Protein AF-A0A1I7U8L7-F1 (afdb_monomer_lite)

Foldseek 3Di:
DLVVLLCVVLVCVVCVVVPDPDPVVPCDPPVCCVVSVVVNVCSVCVVLVVLVVLLVVLVVLLVCLVVCCPDDPVSVVVSVVSNLVSVLSNVLSVLVCVLVVVLVVVLVCLVPPVCVVVVDPVVSVVVNSVSSNDSPCVVVSVVVSVVSVVVSVVVVVVVVVVVVPCPCDDDSVVVSVVVVVVVVVVVVVVVVD

Radius of gyration: 28.04 Å; chains: 1; bounding box: 64×36×84 Å

Structure (mmCIF, N/CA/C/O backbone):
data_AF-A0A1I7U8L7-F1
#
_entry.id   AF-A0A1I7U8L7-F1
#
loop_
_atom_site.group_PDB
_atom_site.id
_atom_site.type_symbol
_atom_site.label_atom_id
_atom_site.label_alt_id
_atom_site.label_comp_id
_atom_site.label_asym_id
_atom_site.label_entity_id
_atom_site.label_seq_id
_atom_site.pdbx_PDB_ins_code
_atom_site.Cartn_x
_atom_site.Cartn_y
_atom_site.Cartn_z
_atom_site.occupancy
_atom_site.B_iso_or_equiv
_atom_site.auth_seq_id
_atom_site.auth_comp_id
_atom_site.auth_asym_id
_atom_site.auth_atom_id
_atom_site.pdbx_PDB_model_num
ATOM 1 N N . MET A 1 1 ? -0.238 15.462 -10.350 1.00 36.25 1 MET A N 1
ATOM 2 C CA . MET A 1 1 ? 1.099 16.050 -10.607 1.00 36.25 1 MET A CA 1
ATOM 3 C C . MET A 1 1 ? 2.149 15.005 -11.011 1.00 36.25 1 MET A C 1
ATOM 5 O O . MET A 1 1 ? 2.731 15.151 -12.076 1.00 36.25 1 MET A O 1
ATOM 9 N N . ILE A 1 2 ? 2.337 13.912 -10.254 1.00 36.59 2 ILE A N 1
ATOM 10 C CA . ILE A 1 2 ? 3.316 12.842 -10.579 1.00 36.59 2 ILE A CA 1
ATOM 11 C C . ILE A 1 2 ? 3.013 12.138 -11.915 1.00 36.59 2 ILE A C 1
ATOM 13 O O . ILE A 1 2 ? 3.931 11.888 -12.688 1.00 36.59 2 ILE A O 1
ATOM 17 N N . LEU A 1 3 ? 1.733 11.893 -12.236 1.00 38.53 3 LEU A N 1
ATOM 18 C CA . LEU A 1 3 ? 1.327 11.301 -13.522 1.00 38.53 3 LEU A CA 1
ATOM 19 C C . LEU A 1 3 ? 1.657 12.195 -14.734 1.00 38.53 3 LEU A C 1
ATOM 21 O O . LEU A 1 3 ? 2.014 11.686 -15.788 1.00 38.53 3 LEU A O 1
ATOM 25 N N . ILE A 1 4 ? 1.571 13.519 -14.568 1.00 41.47 4 ILE A N 1
ATOM 26 C CA . ILE A 1 4 ? 1.821 14.504 -15.635 1.00 41.47 4 ILE A CA 1
ATOM 27 C C . ILE A 1 4 ? 3.329 14.618 -15.899 1.00 41.47 4 ILE A C 1
ATOM 29 O O . ILE A 1 4 ? 3.757 14.589 -17.047 1.00 41.47 4 ILE A O 1
ATOM 33 N N . SER A 1 5 ? 4.145 14.647 -14.838 1.00 39.81 5 SER A N 1
ATOM 34 C CA . SER A 1 5 ? 5.615 14.629 -14.941 1.00 39.81 5 SER A CA 1
ATOM 35 C C . SER A 1 5 ? 6.140 13.318 -15.556 1.00 39.81 5 SER A C 1
ATOM 37 O O . SER A 1 5 ? 6.997 13.327 -16.439 1.00 39.81 5 SER A O 1
ATOM 39 N N . LYS A 1 6 ? 5.537 12.183 -15.174 1.00 46.75 6 LYS A N 1
ATOM 40 C CA . LYS A 1 6 ? 5.754 10.861 -15.781 1.00 46.75 6 LYS A CA 1
ATOM 41 C C . LYS A 1 6 ? 5.445 10.831 -17.276 1.00 46.75 6 LYS A C 1
ATOM 43 O O . LYS A 1 6 ? 6.274 10.368 -18.055 1.00 46.75 6 LYS A O 1
ATOM 48 N N . ALA A 1 7 ? 4.264 11.315 -17.659 1.00 45.38 7 ALA A N 1
ATOM 49 C CA . ALA A 1 7 ? 3.808 11.332 -19.043 1.00 45.38 7 ALA A CA 1
ATOM 50 C C . ALA A 1 7 ? 4.668 12.255 -19.919 1.00 45.38 7 ALA A C 1
ATOM 52 O O . ALA A 1 7 ? 4.963 11.898 -21.053 1.00 45.38 7 ALA A O 1
ATOM 53 N N . ALA A 1 8 ? 5.136 13.388 -19.389 1.00 48.53 8 ALA A N 1
ATOM 54 C CA . ALA A 1 8 ? 5.977 14.325 -20.129 1.00 48.53 8 ALA A CA 1
ATOM 55 C C . ALA A 1 8 ? 7.373 13.753 -20.445 1.00 48.53 8 ALA A C 1
ATOM 57 O O . ALA A 1 8 ? 7.830 13.832 -21.583 1.00 48.53 8 ALA A O 1
ATOM 58 N N . PHE A 1 9 ? 8.043 13.126 -19.471 1.00 48.00 9 PHE A N 1
ATOM 59 C CA . PHE A 1 9 ? 9.404 12.608 -19.674 1.00 48.00 9 PHE A CA 1
ATOM 60 C C . PHE A 1 9 ? 9.434 11.256 -20.404 1.00 48.00 9 PHE A C 1
ATOM 62 O O . PHE A 1 9 ? 10.277 11.025 -21.270 1.00 48.00 9 PHE A O 1
ATOM 69 N N . GLN A 1 10 ? 8.485 10.364 -20.102 1.00 47.72 10 GLN A N 1
ATOM 70 C CA . GLN A 1 10 ? 8.337 9.094 -20.818 1.00 47.72 10 GLN A CA 1
ATOM 71 C C . GLN A 1 10 ? 7.776 9.316 -22.231 1.00 47.72 10 GLN A C 1
ATOM 73 O O . GLN A 1 10 ? 8.188 8.634 -23.168 1.00 47.72 10 GLN A O 1
ATOM 78 N N . GLY A 1 11 ? 6.896 10.312 -22.386 1.00 50.09 11 GLY A N 1
ATOM 79 C CA . GLY A 1 11 ? 6.410 10.802 -23.670 1.00 50.09 11 GLY A CA 1
ATOM 80 C C . GLY A 1 11 ? 7.549 11.340 -24.523 1.00 50.09 11 GLY A C 1
ATOM 81 O O . GLY A 1 11 ? 7.649 10.953 -25.675 1.00 50.09 11 GLY A O 1
ATOM 82 N N . TYR A 1 12 ? 8.478 12.119 -23.970 1.00 51.59 12 TYR A N 1
ATOM 83 C CA . TYR A 1 12 ? 9.647 12.581 -24.722 1.00 51.59 12 TYR A CA 1
ATOM 84 C C . TYR A 1 12 ? 10.469 11.421 -25.317 1.00 51.59 12 TYR A C 1
ATOM 86 O O . TYR A 1 12 ? 10.838 11.479 -26.481 1.00 51.59 12 TYR A O 1
ATOM 94 N N . HIS A 1 13 ? 10.668 10.315 -24.590 1.00 51.66 13 HIS A N 1
ATOM 95 C CA . HIS A 1 13 ? 11.376 9.135 -25.116 1.00 51.66 13 HIS A CA 1
ATOM 96 C C . HIS A 1 13 ? 10.541 8.296 -26.113 1.00 51.66 13 HIS A C 1
ATOM 98 O O . HIS A 1 13 ? 11.106 7.532 -26.893 1.00 51.66 13 HIS A O 1
ATOM 104 N N . PHE A 1 14 ? 9.207 8.419 -26.088 1.00 49.16 14 PHE A N 1
ATOM 105 C CA . PHE A 1 14 ? 8.279 7.766 -27.024 1.00 49.16 14 PHE A CA 1
ATOM 106 C C . PHE A 1 14 ? 8.039 8.598 -28.298 1.00 49.16 14 PHE A C 1
ATOM 108 O O . PHE A 1 14 ? 7.928 8.035 -29.381 1.00 49.16 14 PHE A O 1
ATOM 115 N N . PHE A 1 15 ? 8.004 9.929 -28.181 1.00 46.12 15 PHE A N 1
ATOM 116 C CA . PHE A 1 15 ? 7.785 10.883 -29.271 1.00 46.12 15 PHE A CA 1
ATOM 117 C C . PHE A 1 15 ? 9.086 11.318 -29.959 1.00 46.12 15 PHE A C 1
ATOM 119 O O . PHE A 1 15 ? 9.049 11.611 -31.147 1.00 46.12 15 PHE A O 1
ATOM 126 N N . ALA A 1 16 ? 10.241 11.303 -29.280 1.00 54.03 16 ALA A N 1
ATOM 127 C CA . ALA A 1 16 ? 11.545 11.588 -29.892 1.00 54.0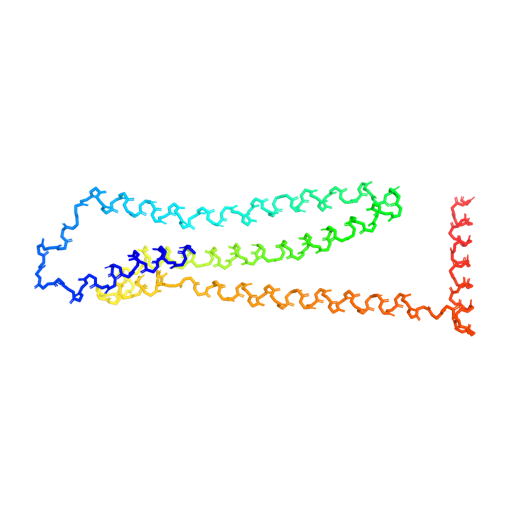3 16 ALA A CA 1
ATOM 128 C C . ALA A 1 16 ? 11.803 10.834 -31.218 1.00 54.03 16 ALA A C 1
ATOM 130 O O . ALA A 1 16 ? 12.199 11.485 -32.181 1.00 54.03 16 ALA A O 1
ATOM 131 N N . PRO A 1 17 ? 11.534 9.519 -31.348 1.00 50.69 17 PRO A N 1
ATOM 132 C CA . PRO A 1 17 ? 11.760 8.818 -32.614 1.00 50.69 17 PRO A CA 1
ATOM 133 C C . PRO A 1 17 ? 10.781 9.193 -33.743 1.00 50.69 17 PRO A C 1
ATOM 135 O O . PRO A 1 17 ? 11.051 8.854 -34.888 1.00 50.69 17 PRO A O 1
ATOM 138 N N . PHE A 1 18 ? 9.673 9.891 -33.461 1.00 52.72 18 PHE A N 1
ATOM 139 C CA . PHE A 1 18 ? 8.721 10.346 -34.489 1.00 52.72 18 PHE A CA 1
ATOM 140 C C . PHE A 1 18 ? 9.073 11.715 -35.090 1.00 52.72 18 PHE A C 1
ATOM 142 O O . PHE A 1 18 ? 8.567 12.048 -36.158 1.00 52.72 18 PHE A O 1
ATOM 149 N N . PHE A 1 19 ? 9.935 12.498 -34.431 1.00 52.97 19 PHE A N 1
ATOM 150 C CA . PHE A 1 19 ? 10.310 13.851 -34.866 1.00 52.97 19 PHE A CA 1
ATOM 151 C C . PHE A 1 19 ? 11.783 13.984 -35.284 1.00 52.97 19 PHE A C 1
ATOM 153 O O . PHE A 1 19 ? 12.174 15.043 -35.766 1.00 52.97 19 PHE A O 1
ATOM 160 N N . ILE A 1 20 ? 12.601 12.936 -35.124 1.00 47.44 20 ILE A N 1
ATOM 161 C CA . ILE A 1 20 ? 14.043 12.973 -35.409 1.00 47.44 20 ILE A CA 1
ATOM 162 C C . ILE A 1 20 ? 14.335 12.129 -36.651 1.00 47.44 20 ILE A C 1
ATOM 164 O O . ILE A 1 20 ? 14.242 10.904 -36.625 1.00 47.44 20 ILE A O 1
ATOM 168 N N . SER A 1 21 ? 14.701 12.798 -37.744 1.00 49.53 21 SER A N 1
ATOM 169 C CA . SER A 1 21 ? 14.911 12.171 -39.056 1.00 49.53 21 SER A CA 1
ATOM 170 C C . SER A 1 21 ? 16.381 11.818 -39.347 1.00 49.53 21 SER A C 1
ATOM 172 O O . SER A 1 21 ? 16.670 11.278 -40.413 1.00 49.53 21 SER A O 1
ATOM 174 N N . SER A 1 22 ? 17.322 12.104 -38.430 1.00 50.19 22 SER A N 1
ATOM 175 C CA . SER A 1 22 ? 18.754 11.810 -38.609 1.00 50.19 22 SER A CA 1
ATOM 176 C C . SER A 1 22 ? 19.469 11.381 -37.306 1.00 50.19 22 SER A C 1
ATOM 178 O O . SER A 1 22 ? 19.137 11.868 -36.224 1.00 50.19 22 SER A O 1
ATOM 180 N N . PRO A 1 23 ? 20.474 10.481 -37.372 1.00 52.59 23 PRO A N 1
ATOM 181 C CA . PRO A 1 23 ? 21.127 9.879 -36.198 1.00 52.59 23 PRO A CA 1
ATOM 182 C C . PRO A 1 23 ? 21.943 10.859 -35.330 1.00 52.59 23 PRO A C 1
ATOM 184 O O . PRO A 1 23 ? 22.263 10.531 -34.188 1.00 52.59 23 PRO A O 1
ATOM 187 N N . CYS A 1 24 ? 22.264 12.057 -35.835 1.00 49.19 24 CYS A N 1
ATOM 188 C CA . CYS A 1 24 ? 23.110 13.042 -35.147 1.00 49.19 24 CYS A CA 1
ATOM 189 C C . CYS A 1 24 ? 22.347 13.994 -34.202 1.00 49.19 24 CYS A C 1
ATOM 191 O O . CYS A 1 24 ? 22.971 14.589 -33.327 1.00 49.19 24 CYS A O 1
ATOM 193 N N . GLU A 1 25 ? 21.019 14.104 -34.307 1.00 46.56 25 GLU A N 1
ATOM 194 C CA . GLU A 1 25 ? 20.181 14.883 -33.370 1.00 46.56 25 GLU A CA 1
ATOM 195 C C . GLU A 1 25 ? 19.798 14.099 -32.098 1.00 46.56 25 GLU A C 1
ATOM 197 O O . GLU A 1 25 ? 19.323 14.677 -31.123 1.00 46.56 25 GLU A O 1
ATOM 202 N N . LEU A 1 26 ? 20.059 12.785 -32.063 1.00 51.75 26 LEU A N 1
ATOM 203 C CA . LEU A 1 26 ? 19.804 11.915 -30.906 1.00 51.75 26 LEU A CA 1
ATOM 204 C C . LEU A 1 26 ? 20.903 12.001 -29.824 1.00 51.75 26 LEU A C 1
ATOM 206 O O . LEU A 1 26 ? 20.814 11.348 -28.781 1.00 51.75 26 LEU A O 1
ATOM 210 N N . ILE A 1 27 ? 21.946 12.813 -30.038 1.00 52.38 27 ILE A N 1
ATOM 211 C CA . ILE A 1 27 ? 22.934 13.156 -29.007 1.00 52.38 27 ILE A CA 1
ATOM 212 C C . ILE A 1 27 ? 22.327 14.240 -28.108 1.00 52.38 27 ILE A C 1
ATOM 214 O O . ILE A 1 27 ? 22.639 15.426 -28.165 1.00 52.38 27 ILE A O 1
ATOM 218 N N . ILE A 1 28 ? 21.431 13.813 -27.220 1.00 56.69 28 ILE A N 1
ATOM 219 C CA . ILE A 1 28 ? 21.098 14.601 -26.034 1.00 56.69 28 ILE A CA 1
ATOM 220 C C . ILE A 1 28 ? 22.388 14.805 -25.243 1.00 56.69 28 ILE A C 1
ATOM 222 O O . ILE A 1 28 ? 23.112 13.850 -24.947 1.00 56.69 28 ILE A O 1
ATOM 226 N N . ASN A 1 29 ? 22.671 16.056 -24.870 1.00 57.91 29 ASN A N 1
ATOM 227 C CA . ASN A 1 29 ? 23.837 16.391 -24.065 1.00 57.91 29 ASN A CA 1
ATOM 228 C C . ASN A 1 29 ? 23.887 15.493 -22.816 1.00 57.91 29 ASN A C 1
ATOM 230 O O . ASN A 1 29 ? 22.943 15.458 -22.022 1.00 57.91 29 ASN A O 1
ATOM 234 N N . LYS A 1 30 ? 25.006 14.782 -22.630 1.00 59.03 30 LYS A N 1
ATOM 235 C CA . LYS A 1 30 ? 25.196 13.786 -21.564 1.00 59.03 30 LYS A CA 1
ATOM 236 C C . LYS A 1 30 ? 24.824 14.329 -20.176 1.00 59.03 30 LYS A C 1
ATOM 238 O O . LYS A 1 30 ? 24.286 13.586 -19.360 1.00 59.03 30 LYS A O 1
ATOM 243 N N . ARG A 1 31 ? 25.040 15.627 -19.914 1.00 58.22 31 ARG A N 1
ATOM 244 C CA . ARG A 1 31 ? 24.648 16.277 -18.649 1.00 58.22 31 ARG A CA 1
ATOM 245 C C . ARG A 1 31 ? 23.135 16.438 -18.508 1.00 58.22 31 ARG A C 1
ATOM 247 O O . ARG A 1 31 ? 22.611 16.176 -17.432 1.00 58.22 31 ARG A O 1
ATOM 254 N N . PHE A 1 32 ? 22.434 16.815 -19.575 1.00 61.50 32 PHE A N 1
ATOM 255 C CA . PHE A 1 32 ? 20.979 16.982 -19.561 1.00 61.50 32 PHE A CA 1
ATOM 256 C C . PHE A 1 32 ? 20.260 15.637 -19.397 1.00 61.50 32 PHE A C 1
ATOM 258 O O . PHE A 1 32 ? 19.324 15.533 -18.607 1.00 61.50 32 PHE A O 1
ATOM 265 N N . PHE A 1 33 ? 20.762 14.582 -20.051 1.00 61.41 33 PHE A N 1
ATOM 266 C CA . PHE A 1 33 ? 20.251 13.223 -19.865 1.00 61.41 33 PHE A CA 1
ATOM 267 C C . PHE A 1 33 ? 20.447 12.731 -18.426 1.00 61.41 33 PHE A C 1
ATOM 269 O O . PHE A 1 33 ? 19.503 12.245 -17.813 1.00 61.41 33 PHE A O 1
ATOM 276 N N . ILE A 1 34 ? 21.646 12.896 -17.854 1.00 63.16 34 ILE A N 1
ATOM 277 C CA . ILE A 1 34 ? 21.942 12.452 -16.483 1.00 63.16 34 ILE A CA 1
ATOM 278 C C . ILE A 1 34 ? 21.107 13.228 -15.456 1.00 63.16 34 ILE A C 1
ATOM 280 O O . ILE A 1 34 ? 20.479 12.611 -14.599 1.00 63.16 34 ILE A O 1
ATOM 284 N N . ILE A 1 35 ? 21.053 14.560 -15.555 1.00 70.69 35 ILE A N 1
ATOM 285 C CA . ILE A 1 35 ? 20.300 15.404 -14.614 1.00 70.69 35 ILE A CA 1
ATOM 286 C C . ILE A 1 35 ? 18.800 15.128 -14.730 1.00 70.69 35 ILE A C 1
ATOM 288 O O . ILE A 1 35 ? 18.148 14.891 -13.715 1.00 70.69 35 ILE A O 1
ATOM 292 N N . GLY A 1 36 ? 18.260 15.086 -15.953 1.00 69.00 36 GLY A N 1
ATOM 293 C CA . GLY A 1 36 ? 16.850 14.781 -16.189 1.00 69.00 36 GLY A CA 1
ATOM 294 C C . GLY A 1 36 ? 16.470 13.392 -15.675 1.00 69.00 36 GLY A C 1
ATOM 295 O O . GLY A 1 36 ? 15.469 13.242 -14.979 1.00 69.00 36 GLY A O 1
ATOM 296 N N . HIS A 1 37 ? 17.304 12.382 -15.929 1.00 63.66 37 HIS A N 1
ATOM 297 C CA . HIS A 1 37 ? 17.033 11.011 -15.502 1.00 63.66 37 HIS A CA 1
ATOM 298 C C . HIS A 1 37 ? 17.154 10.831 -13.977 1.00 63.66 37 HIS A C 1
ATOM 300 O O . HIS A 1 37 ? 16.342 10.112 -13.392 1.00 63.66 37 HIS A O 1
ATOM 306 N N . ILE A 1 38 ? 18.115 11.489 -13.313 1.00 68.31 38 ILE A N 1
ATOM 307 C CA . ILE A 1 38 ? 18.240 11.493 -11.842 1.00 68.31 38 ILE A CA 1
ATOM 308 C C . ILE A 1 38 ? 17.048 12.207 -11.199 1.00 68.31 38 ILE A C 1
ATOM 310 O O . ILE A 1 38 ? 16.461 11.688 -10.251 1.00 68.31 38 ILE A O 1
ATOM 314 N N . LEU A 1 39 ? 16.656 13.365 -11.731 1.00 72.12 39 LEU A N 1
ATOM 315 C CA . LEU A 1 39 ? 15.540 14.148 -11.209 1.00 72.12 39 LEU A CA 1
ATOM 316 C C . LEU A 1 39 ? 14.220 13.378 -11.355 1.00 72.12 39 LEU A C 1
ATOM 318 O O . LEU A 1 39 ? 13.446 13.289 -10.407 1.00 72.12 39 LEU A O 1
ATOM 322 N N . VAL A 1 40 ? 13.997 12.723 -12.495 1.00 66.62 40 VAL A N 1
ATOM 323 C CA . VAL A 1 40 ? 12.821 11.867 -12.712 1.00 66.62 40 VAL A CA 1
ATOM 324 C C . VAL A 1 40 ? 12.824 10.654 -11.787 1.00 66.62 40 VAL A C 1
ATOM 326 O O . VAL A 1 40 ? 11.775 10.334 -11.236 1.00 66.62 40 VAL A O 1
ATOM 329 N N . LEU A 1 41 ? 13.977 10.007 -11.570 1.00 64.25 41 LEU A N 1
ATOM 330 C CA . LEU A 1 41 ? 14.135 8.932 -10.581 1.00 64.25 41 LEU A CA 1
ATOM 331 C C . LEU A 1 41 ? 13.784 9.411 -9.169 1.00 64.25 41 LEU A C 1
ATOM 333 O O . LEU A 1 41 ? 13.059 8.718 -8.466 1.00 64.25 41 LEU A O 1
ATOM 337 N N . PHE A 1 42 ? 14.234 10.602 -8.778 1.00 71.81 42 PHE A N 1
ATOM 338 C CA . PHE A 1 42 ? 13.949 11.183 -7.468 1.00 71.81 42 PHE A CA 1
ATOM 339 C C . PHE A 1 42 ? 12.461 11.508 -7.277 1.00 71.81 42 PHE A C 1
ATOM 341 O O . PHE A 1 42 ? 11.850 11.095 -6.294 1.00 71.81 42 PHE A O 1
ATOM 348 N N . PHE A 1 43 ? 11.832 12.182 -8.244 1.00 64.31 43 PHE A N 1
ATOM 349 C CA . PHE A 1 43 ? 10.390 12.464 -8.197 1.00 64.31 43 PHE A CA 1
ATOM 350 C C . PHE A 1 43 ? 9.531 11.194 -8.269 1.00 64.31 43 PHE A C 1
ATOM 352 O O . PHE A 1 43 ? 8.361 11.211 -7.886 1.00 64.31 43 PHE A O 1
ATOM 359 N N . LEU A 1 44 ? 10.108 10.091 -8.741 1.00 65.19 44 LEU A N 1
ATOM 360 C CA . LEU A 1 44 ? 9.499 8.772 -8.742 1.00 65.19 44 LEU A CA 1
ATOM 361 C C . LEU A 1 44 ? 9.580 8.045 -7.407 1.00 65.19 44 LEU A C 1
ATOM 363 O O . LEU A 1 44 ? 8.628 7.367 -7.025 1.00 65.19 44 LEU A O 1
ATOM 367 N N . THR A 1 45 ? 10.713 8.156 -6.724 1.00 66.50 45 THR A N 1
ATOM 368 C CA . THR A 1 45 ? 10.962 7.470 -5.455 1.00 66.50 45 THR A CA 1
ATOM 369 C C . THR A 1 45 ? 10.402 8.246 -4.267 1.00 66.50 45 THR A C 1
ATOM 371 O O . THR A 1 45 ? 9.939 7.628 -3.313 1.00 66.50 45 THR A O 1
ATOM 374 N N . ALA A 1 46 ? 10.337 9.579 -4.341 1.00 72.62 46 ALA A N 1
ATOM 375 C CA . ALA A 1 46 ? 9.763 10.434 -3.302 1.00 72.62 46 ALA A CA 1
ATOM 376 C C . ALA A 1 46 ? 8.333 10.031 -2.867 1.00 72.62 46 ALA A C 1
ATOM 378 O O . ALA A 1 46 ? 8.132 9.810 -1.673 1.00 72.62 46 ALA A O 1
ATOM 379 N N . PRO A 1 47 ? 7.339 9.851 -3.767 1.00 68.81 47 PRO A N 1
ATOM 380 C CA . PRO A 1 47 ? 5.998 9.411 -3.373 1.00 68.81 47 PRO A CA 1
ATOM 381 C C . PRO A 1 47 ? 5.965 7.991 -2.790 1.00 68.81 47 PRO A C 1
ATOM 383 O O . PRO A 1 47 ? 5.054 7.678 -2.032 1.00 68.81 47 PRO A O 1
ATOM 386 N N . MET A 1 48 ? 6.957 7.147 -3.097 1.00 68.19 48 MET A N 1
ATOM 387 C CA . MET A 1 48 ? 7.055 5.776 -2.578 1.00 68.19 48 MET A CA 1
ATOM 388 C C . MET A 1 48 ? 7.589 5.717 -1.138 1.00 68.19 48 MET A C 1
ATOM 390 O O . MET A 1 48 ? 7.381 4.718 -0.453 1.00 68.19 48 MET A O 1
ATOM 394 N N . MET A 1 49 ? 8.217 6.791 -0.645 1.00 71.31 49 MET A N 1
ATOM 395 C CA . MET A 1 49 ? 8.670 6.896 0.749 1.00 71.31 49 MET A CA 1
ATOM 396 C C . MET A 1 49 ? 7.532 7.237 1.723 1.00 71.31 49 MET A C 1
ATOM 398 O O . MET A 1 49 ? 7.583 6.847 2.891 1.00 71.31 49 MET A O 1
ATOM 402 N N . PHE A 1 50 ? 6.475 7.911 1.256 1.00 74.56 50 PHE A N 1
ATOM 403 C CA . PHE A 1 50 ? 5.331 8.296 2.095 1.00 74.56 50 PHE A CA 1
ATOM 404 C C . PHE A 1 50 ? 4.556 7.094 2.678 1.00 74.56 50 PHE A C 1
ATOM 406 O O . PHE A 1 50 ? 4.299 7.100 3.883 1.00 74.56 50 PHE A O 1
ATOM 413 N N . PRO A 1 51 ? 4.223 6.035 1.907 1.00 72.44 51 PRO A N 1
ATOM 414 C CA . PRO A 1 51 ? 3.571 4.832 2.436 1.00 72.44 51 PRO A CA 1
ATOM 415 C C . PRO A 1 51 ? 4.382 4.106 3.517 1.00 72.44 51 PRO A C 1
ATOM 417 O O . PRO A 1 51 ? 3.802 3.522 4.434 1.00 72.44 51 PRO A O 1
ATOM 420 N N . ILE A 1 52 ? 5.717 4.143 3.429 1.00 77.69 52 ILE A N 1
ATOM 421 C CA . ILE A 1 52 ? 6.615 3.517 4.411 1.00 77.69 52 ILE A CA 1
ATOM 422 C C . ILE A 1 52 ? 6.554 4.287 5.733 1.00 77.69 52 ILE A C 1
ATOM 424 O O . ILE A 1 52 ? 6.340 3.678 6.780 1.00 77.69 52 ILE A O 1
ATOM 428 N N . GLY A 1 53 ? 6.649 5.621 5.682 1.00 81.50 53 GLY A N 1
ATOM 429 C CA . GLY A 1 53 ? 6.508 6.477 6.866 1.00 81.50 53 GLY A CA 1
ATOM 430 C C . GLY A 1 53 ? 5.154 6.301 7.559 1.00 81.50 53 GLY A C 1
ATOM 431 O O . GLY A 1 53 ? 5.104 6.058 8.764 1.00 81.50 53 GLY A O 1
ATOM 432 N N . PHE A 1 54 ? 4.064 6.300 6.782 1.00 80.44 54 PHE A N 1
ATOM 433 C CA . PHE A 1 54 ? 2.719 6.026 7.300 1.00 80.44 54 PHE A CA 1
ATOM 434 C C . PHE A 1 54 ? 2.601 4.634 7.935 1.00 80.44 54 PHE A C 1
ATOM 436 O O . PHE A 1 54 ? 1.927 4.477 8.949 1.00 80.44 54 PHE A O 1
ATOM 443 N N . SER A 1 55 ? 3.264 3.617 7.379 1.00 80.62 55 SER A N 1
ATOM 444 C CA . SER A 1 55 ? 3.227 2.261 7.944 1.00 80.62 55 SER A CA 1
ATOM 445 C C . SER A 1 55 ? 3.916 2.187 9.305 1.00 80.62 55 SER A C 1
ATOM 447 O O . SER A 1 55 ? 3.393 1.547 10.215 1.00 80.62 55 SER A O 1
ATOM 449 N N . ILE A 1 56 ? 5.058 2.865 9.462 1.00 83.38 56 ILE A N 1
ATOM 450 C CA . ILE A 1 56 ? 5.810 2.903 10.724 1.00 83.38 56 ILE A CA 1
ATOM 451 C C . ILE A 1 56 ? 5.000 3.627 11.806 1.00 83.38 56 ILE A C 1
ATOM 453 O O . ILE A 1 56 ? 4.836 3.092 12.902 1.00 83.38 56 ILE A O 1
ATOM 457 N N . GLU A 1 57 ? 4.427 4.793 11.486 1.00 83.56 57 GLU A N 1
ATOM 458 C CA . GLU A 1 57 ? 3.552 5.541 12.401 1.00 83.56 57 GLU A CA 1
ATOM 459 C C . GLU A 1 57 ? 2.390 4.666 12.897 1.00 83.56 57 GLU A C 1
ATOM 461 O O . GLU A 1 57 ? 2.130 4.561 14.098 1.00 83.56 57 GLU A O 1
ATOM 466 N N . ARG A 1 58 ? 1.720 3.972 11.969 1.00 84.19 58 ARG A N 1
ATOM 467 C CA . ARG A 1 58 ? 0.549 3.139 12.271 1.00 84.19 58 ARG A CA 1
ATOM 468 C C . ARG A 1 58 ? 0.903 1.868 13.039 1.00 84.19 58 ARG A C 1
ATOM 470 O O . ARG A 1 58 ? 0.109 1.426 13.874 1.00 84.19 58 ARG A O 1
ATOM 477 N N . PHE A 1 59 ? 2.088 1.306 12.817 1.00 82.75 59 PHE A N 1
ATOM 478 C CA . PHE A 1 59 ? 2.591 0.171 13.587 1.00 82.75 59 PHE A CA 1
ATOM 479 C C . PHE A 1 59 ? 2.847 0.556 15.051 1.00 82.75 59 PHE A C 1
ATOM 481 O O . PHE A 1 59 ? 2.372 -0.129 15.959 1.00 82.75 59 PHE A O 1
ATOM 488 N N . ILE A 1 60 ? 3.508 1.697 15.284 1.00 84.12 60 ILE A N 1
ATOM 489 C CA . ILE A 1 60 ? 3.759 2.227 16.633 1.00 84.12 60 ILE A CA 1
ATOM 490 C C . ILE A 1 60 ? 2.432 2.533 17.343 1.00 84.12 60 ILE A C 1
ATOM 492 O O . ILE A 1 60 ? 2.230 2.106 18.483 1.00 84.12 60 ILE A O 1
ATOM 496 N N . ALA A 1 61 ? 1.492 3.190 16.654 1.00 82.19 61 ALA A N 1
ATOM 497 C CA . ALA A 1 61 ? 0.171 3.506 17.200 1.00 82.19 61 ALA A CA 1
ATOM 498 C C . ALA A 1 61 ? -0.612 2.246 17.619 1.00 82.19 61 ALA A C 1
ATOM 500 O O . ALA A 1 61 ? -1.187 2.201 18.707 1.00 82.19 61 ALA A O 1
ATOM 501 N N . THR A 1 62 ? -0.582 1.192 16.796 1.00 81.19 62 THR A N 1
ATOM 502 C CA . THR A 1 62 ? -1.268 -0.078 17.096 1.00 81.19 62 THR A CA 1
ATOM 503 C C . THR A 1 62 ? -0.608 -0.826 18.260 1.00 81.19 62 THR A C 1
ATOM 505 O O . THR A 1 62 ? -1.305 -1.398 19.095 1.00 81.19 62 THR A O 1
ATOM 508 N N . GLY A 1 63 ? 0.725 -0.793 18.372 1.00 81.38 63 GLY A N 1
ATOM 509 C CA . GLY A 1 63 ? 1.443 -1.390 19.506 1.00 81.38 63 GLY A CA 1
ATOM 510 C C . GLY A 1 63 ? 1.120 -0.705 20.839 1.00 81.38 63 GLY A C 1
ATOM 511 O O . GLY A 1 63 ? 0.945 -1.367 21.867 1.00 81.38 63 GLY A O 1
ATOM 512 N N . MET A 1 64 ? 0.960 0.620 20.816 1.00 77.75 64 MET A N 1
ATOM 513 C CA . MET A 1 64 ? 0.580 1.403 21.991 1.00 77.75 64 MET A CA 1
ATOM 514 C C . MET A 1 64 ? -0.894 1.242 22.387 1.00 77.75 64 MET A C 1
ATOM 516 O O . MET A 1 64 ? -1.212 1.448 23.558 1.00 77.75 64 MET A O 1
ATOM 520 N N . ALA A 1 65 ? -1.779 0.822 21.476 1.00 76.25 65 ALA A N 1
ATOM 521 C CA . ALA A 1 65 ? -3.218 0.684 21.725 1.00 76.25 65 ALA A CA 1
ATOM 522 C C . ALA A 1 65 ? -3.554 -0.175 22.960 1.00 76.25 65 ALA A C 1
ATOM 524 O O . ALA A 1 65 ? -4.444 0.171 23.737 1.00 76.25 65 ALA A O 1
ATOM 525 N N . SER A 1 66 ? -2.776 -1.235 23.205 1.00 72.56 66 SER A N 1
ATOM 526 C CA . SER A 1 66 ? -2.930 -2.128 24.366 1.00 72.56 66 SER A CA 1
ATOM 527 C C . SER A 1 66 ? -2.821 -1.410 25.720 1.00 72.56 66 SER A C 1
ATOM 529 O O . SER A 1 66 ? -3.491 -1.787 26.683 1.00 72.56 66 SER A O 1
ATOM 531 N N . ARG A 1 67 ? -2.019 -0.340 25.801 1.00 73.31 67 ARG A N 1
ATOM 532 C CA . ARG A 1 67 ? -1.816 0.442 27.032 1.00 73.31 67 ARG A CA 1
ATOM 533 C C . ARG A 1 67 ? -3.004 1.344 27.358 1.00 73.31 67 ARG A C 1
ATOM 535 O O . ARG A 1 67 ? -3.293 1.557 28.532 1.00 73.31 67 ARG A O 1
ATOM 542 N N . TYR A 1 68 ? -3.711 1.823 26.339 1.00 70.12 68 TYR A N 1
ATOM 543 C CA . TYR A 1 68 ? -4.867 2.713 26.490 1.00 70.12 68 TYR A CA 1
ATOM 544 C C . TYR A 1 68 ? -6.188 1.955 26.673 1.00 70.12 68 TYR A C 1
ATOM 546 O O . TYR A 1 68 ? -7.230 2.548 26.935 1.00 70.12 68 TYR A O 1
ATOM 554 N N . GLN A 1 69 ? -6.166 0.624 26.594 1.00 68.56 69 GLN A N 1
ATOM 555 C CA . GLN A 1 69 ? -7.358 -0.205 26.778 1.00 68.56 69 GLN A CA 1
ATOM 556 C C . GLN A 1 69 ? -7.882 -0.200 28.227 1.00 68.56 69 GLN A C 1
ATOM 558 O O . GLN A 1 69 ? -9.034 -0.559 28.464 1.00 68.56 69 GLN A O 1
ATOM 563 N N . LYS A 1 70 ? -7.049 0.234 29.187 1.00 72.38 70 LYS A N 1
ATOM 564 C CA . LYS A 1 70 ? -7.396 0.418 30.610 1.00 72.38 70 LYS A CA 1
ATOM 565 C C . LYS A 1 70 ? -7.887 1.838 30.948 1.00 72.38 70 LYS A C 1
ATOM 567 O O . LYS A 1 70 ? -8.107 2.143 32.115 1.00 72.38 70 LYS A O 1
ATOM 572 N N . SER A 1 71 ? -8.006 2.713 29.952 1.00 77.88 71 SER A N 1
ATOM 573 C CA . SER A 1 71 ? -8.349 4.130 30.108 1.00 77.88 71 SER A CA 1
ATOM 574 C C . SER A 1 71 ? -9.872 4.373 30.061 1.00 77.88 71 SER A C 1
ATOM 576 O O . SER A 1 71 ? -10.665 3.432 30.038 1.00 77.88 71 SER A O 1
ATOM 578 N N . SER A 1 72 ? -10.305 5.640 30.072 1.00 83.88 72 SER A N 1
ATOM 579 C CA . SER A 1 72 ? -11.725 6.022 30.034 1.00 83.88 72 SER A CA 1
ATOM 580 C C . SER A 1 72 ? -12.458 5.500 28.786 1.00 83.88 72 SER A C 1
ATOM 582 O O . SER A 1 72 ? -11.855 5.246 27.740 1.00 83.88 72 SER A O 1
ATOM 584 N N . LEU A 1 73 ? -13.790 5.393 28.861 1.00 83.44 73 LEU A N 1
ATOM 585 C CA . LEU A 1 73 ? -14.622 4.867 27.769 1.00 83.44 73 LEU A CA 1
ATOM 586 C C . LEU A 1 73 ? -14.418 5.623 26.440 1.00 83.44 73 LEU A C 1
ATOM 588 O O . LEU A 1 73 ? -14.364 5.006 25.377 1.00 83.44 73 LEU A O 1
ATOM 592 N N . SER A 1 74 ? -14.235 6.947 26.507 1.00 84.69 74 SER A N 1
ATOM 593 C CA . SER A 1 74 ? -13.959 7.797 25.343 1.00 84.69 74 SER A CA 1
ATOM 594 C C . SER A 1 74 ? -12.617 7.467 24.688 1.00 84.69 74 SER A C 1
ATOM 596 O O . SER A 1 74 ? -12.546 7.323 23.469 1.00 84.69 74 SER A O 1
ATOM 598 N N . THR A 1 75 ? -11.562 7.271 25.484 1.00 81.94 75 THR A N 1
ATOM 599 C CA . THR A 1 75 ? -10.241 6.879 24.967 1.00 81.94 75 THR A CA 1
ATOM 600 C C . THR A 1 75 ? -10.237 5.471 24.378 1.00 81.94 75 THR A C 1
ATOM 602 O O . THR A 1 75 ? -9.593 5.245 23.356 1.00 81.94 75 THR A O 1
ATOM 605 N N . LYS A 1 76 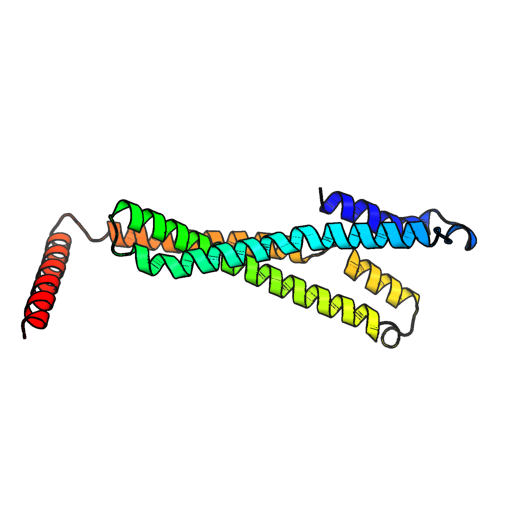? -11.014 4.541 24.947 1.00 82.75 76 LYS A N 1
ATOM 606 C CA . LYS A 1 76 ? -11.190 3.193 24.394 1.00 82.75 76 LYS A CA 1
ATOM 607 C C . LYS A 1 76 ? -11.872 3.226 23.025 1.00 82.75 76 LYS A C 1
ATOM 609 O O . LYS A 1 76 ? -11.405 2.563 22.103 1.00 82.75 76 LYS A O 1
ATOM 614 N N . TYR A 1 77 ? -12.939 4.014 22.880 1.00 83.19 77 TYR A N 1
ATOM 615 C CA . TYR A 1 77 ? -13.626 4.180 21.597 1.00 83.19 77 TYR A CA 1
ATOM 616 C C . TYR A 1 77 ? -12.706 4.808 20.540 1.00 83.19 77 TYR A C 1
ATOM 618 O O . TYR A 1 77 ? -12.558 4.262 19.447 1.00 83.19 77 TYR A O 1
ATOM 626 N N . ALA A 1 78 ? -12.021 5.900 20.895 1.00 84.06 78 ALA A N 1
ATOM 627 C CA . ALA A 1 78 ? -11.070 6.564 20.005 1.00 84.06 78 ALA A CA 1
ATOM 628 C C . ALA A 1 78 ? -9.932 5.623 19.569 1.00 84.06 78 ALA A C 1
ATOM 630 O O . ALA A 1 78 ? -9.534 5.616 18.405 1.00 84.06 78 ALA A O 1
ATOM 631 N N . MET A 1 79 ? -9.425 4.790 20.482 1.00 83.38 79 MET A N 1
ATOM 632 C CA . MET A 1 79 ? -8.346 3.854 20.174 1.00 83.38 79 MET A CA 1
ATOM 633 C C . MET A 1 79 ? -8.798 2.695 19.277 1.00 83.38 79 MET A C 1
ATOM 635 O O . MET A 1 79 ? -8.030 2.262 18.416 1.00 83.38 79 MET A O 1
ATOM 639 N N . GLU A 1 80 ? -10.031 2.205 19.429 1.00 83.56 80 GLU A N 1
ATOM 640 C CA . GLU A 1 80 ? -10.587 1.188 18.528 1.00 83.56 80 GLU A CA 1
ATOM 641 C C . GLU A 1 80 ? -10.700 1.741 17.100 1.00 83.56 80 GLU A C 1
ATOM 643 O O . GLU A 1 80 ? -10.273 1.091 16.145 1.00 83.56 80 GLU A O 1
ATOM 648 N N . GLU A 1 81 ? -11.177 2.979 16.946 1.00 82.94 81 GLU A N 1
ATOM 649 C CA . GLU A 1 81 ? -11.246 3.649 15.645 1.00 82.94 81 GLU A CA 1
ATOM 650 C C . GLU A 1 81 ? -9.856 3.818 15.008 1.00 82.94 81 GLU A C 1
ATOM 652 O O . GLU A 1 81 ? -9.648 3.454 13.843 1.00 82.94 81 GLU A O 1
ATOM 657 N N . ILE A 1 82 ? -8.873 4.284 15.786 1.00 83.94 82 ILE A N 1
ATOM 658 C CA . ILE A 1 82 ? -7.480 4.415 15.338 1.00 83.94 82 ILE A CA 1
ATOM 659 C C . ILE A 1 82 ? -6.901 3.048 14.954 1.00 83.94 82 ILE A C 1
ATOM 661 O O . ILE A 1 82 ? -6.222 2.936 13.931 1.00 83.94 82 ILE A O 1
ATOM 665 N N . THR A 1 83 ? -7.183 2.000 15.725 1.00 83.81 83 THR A N 1
ATOM 666 C CA . THR A 1 83 ? -6.688 0.639 15.474 1.00 83.81 83 THR A CA 1
ATOM 667 C C . THR A 1 83 ? -7.274 0.055 14.190 1.00 83.81 83 THR A C 1
ATOM 669 O O . THR A 1 83 ? -6.539 -0.509 13.377 1.00 83.81 83 THR A O 1
ATOM 672 N N . GLN A 1 84 ? -8.578 0.213 13.956 1.00 82.94 84 GLN A N 1
ATOM 673 C CA . GLN A 1 84 ? -9.231 -0.251 12.727 1.00 82.94 84 GLN A CA 1
ATOM 674 C C . GLN A 1 84 ? -8.707 0.492 11.491 1.00 82.94 84 GLN A C 1
ATOM 676 O O . GLN A 1 84 ? -8.350 -0.137 10.491 1.00 82.94 84 GLN A O 1
ATOM 681 N N . SER A 1 85 ? -8.578 1.817 11.580 1.00 85.19 85 SER A N 1
ATOM 682 C CA . SER A 1 85 ? -7.986 2.645 10.522 1.00 85.19 85 SER A CA 1
ATOM 683 C C . SER A 1 85 ? -6.526 2.260 10.231 1.00 85.19 85 SER A C 1
ATOM 685 O O . SER A 1 85 ? -6.096 2.185 9.074 1.00 85.19 85 SER A O 1
ATOM 687 N N . SER A 1 86 ? -5.767 1.918 11.276 1.00 85.75 86 SER A N 1
ATOM 688 C CA . SER A 1 86 ? -4.375 1.475 11.154 1.00 85.75 86 SER A CA 1
ATOM 689 C C . SER A 1 86 ? -4.262 0.112 10.471 1.00 85.75 86 SER A C 1
ATOM 691 O O . SER A 1 86 ? -3.428 -0.044 9.581 1.00 85.75 86 SER A O 1
ATOM 693 N N . LYS A 1 87 ? -5.145 -0.844 10.794 1.00 83.00 87 LYS A N 1
ATOM 694 C CA . LYS A 1 87 ? -5.218 -2.149 10.110 1.00 83.00 87 LYS A CA 1
ATOM 695 C C . LYS A 1 87 ? -5.523 -1.997 8.619 1.00 83.00 87 LYS A C 1
ATOM 697 O O . LYS A 1 87 ? -4.862 -2.633 7.802 1.00 83.00 87 LYS A O 1
ATOM 702 N N . PHE A 1 88 ? -6.480 -1.139 8.259 1.00 85.25 88 PHE A N 1
ATOM 703 C CA . PHE A 1 88 ? -6.782 -0.825 6.858 1.00 85.25 88 PHE A CA 1
ATOM 704 C C . PHE A 1 88 ? -5.550 -0.283 6.128 1.00 85.25 88 PHE A C 1
ATOM 706 O O . PHE A 1 88 ? -5.144 -0.816 5.095 1.00 85.25 88 PHE A O 1
ATOM 713 N N . THR A 1 89 ? -4.940 0.755 6.701 1.00 84.56 89 THR A N 1
ATOM 714 C CA . THR A 1 89 ? -3.789 1.439 6.107 1.00 84.56 89 THR A CA 1
ATOM 715 C C . THR A 1 89 ? -2.615 0.478 5.928 1.00 84.56 89 THR A C 1
ATOM 717 O O . THR A 1 89 ? -2.020 0.457 4.858 1.00 84.56 89 THR A O 1
ATOM 720 N N . LEU A 1 90 ? -2.339 -0.380 6.916 1.00 83.62 90 LEU A N 1
ATOM 721 C CA . LEU A 1 90 ? -1.261 -1.373 6.869 1.00 83.62 90 LEU A CA 1
ATOM 722 C C . LEU A 1 90 ? -1.450 -2.396 5.739 1.00 83.62 90 LEU A C 1
ATOM 724 O O . LEU A 1 90 ? -0.501 -2.707 5.023 1.00 83.62 90 LEU A O 1
ATOM 728 N N . ILE A 1 91 ? -2.671 -2.905 5.538 1.00 83.69 91 ILE A N 1
ATOM 729 C CA . ILE A 1 91 ? -2.970 -3.844 4.441 1.00 83.69 91 ILE A CA 1
ATOM 730 C C . ILE A 1 91 ? -2.726 -3.173 3.085 1.00 83.69 91 ILE A C 1
ATOM 732 O O . ILE A 1 91 ? -2.115 -3.758 2.185 1.00 83.69 91 ILE A O 1
ATOM 736 N N . VAL A 1 92 ? -3.189 -1.931 2.941 1.00 83.44 92 VAL A N 1
ATOM 737 C CA . VAL A 1 92 ? -3.027 -1.162 1.707 1.00 83.44 92 VAL A CA 1
ATOM 738 C C . VAL A 1 92 ? -1.547 -0.891 1.434 1.00 83.44 92 VAL A C 1
ATOM 740 O O . VAL A 1 92 ? -1.095 -1.128 0.313 1.00 83.44 92 VAL A O 1
ATOM 743 N N . THR A 1 93 ? -0.767 -0.449 2.421 1.00 83.62 93 THR A N 1
ATOM 744 C CA . THR A 1 93 ? 0.661 -0.146 2.232 1.00 83.62 93 THR A CA 1
ATOM 745 C C . THR A 1 93 ? 1.506 -1.396 1.993 1.00 83.62 93 THR A C 1
ATOM 747 O O . THR A 1 93 ? 2.374 -1.375 1.121 1.00 83.62 93 THR A O 1
ATOM 750 N N . PHE A 1 94 ? 1.223 -2.508 2.676 1.00 83.88 94 PHE A N 1
ATOM 751 C CA . PHE A 1 94 ? 1.884 -3.790 2.418 1.00 83.88 94 PHE A CA 1
ATOM 752 C C . PHE A 1 94 ? 1.645 -4.260 0.979 1.00 83.88 94 PHE A C 1
ATOM 754 O O . PHE A 1 94 ? 2.576 -4.656 0.278 1.00 83.88 94 PHE A O 1
ATOM 761 N N . THR A 1 95 ? 0.404 -4.127 0.504 1.00 84.06 95 THR A N 1
ATOM 762 C CA . THR A 1 95 ? 0.045 -4.452 -0.879 1.00 84.06 95 THR A CA 1
ATOM 763 C C . THR A 1 95 ? 0.797 -3.558 -1.873 1.00 84.06 95 THR A C 1
ATOM 765 O O . THR A 1 95 ? 1.343 -4.063 -2.852 1.00 84.06 95 THR A O 1
ATOM 768 N N . HIS A 1 96 ? 0.902 -2.249 -1.604 1.00 80.50 96 HIS A N 1
ATOM 769 C CA . HIS A 1 96 ? 1.705 -1.329 -2.424 1.00 80.50 96 HIS A CA 1
ATOM 770 C C . HIS A 1 96 ? 3.171 -1.765 -2.507 1.00 80.50 96 HIS A C 1
ATOM 772 O O . HIS A 1 96 ? 3.722 -1.819 -3.605 1.00 80.50 96 HIS A O 1
ATOM 778 N N . LEU A 1 97 ? 3.792 -2.093 -1.370 1.00 81.38 97 LEU A N 1
ATOM 779 C CA . LEU A 1 97 ? 5.193 -2.514 -1.317 1.00 81.38 97 LEU A CA 1
ATOM 780 C C . LEU A 1 97 ? 5.431 -3.812 -2.093 1.00 81.38 97 LEU A C 1
ATOM 782 O O . LEU A 1 97 ? 6.416 -3.908 -2.822 1.00 81.38 97 LEU A O 1
ATOM 786 N N . LEU A 1 98 ? 4.514 -4.776 -1.995 1.00 84.38 98 LEU A N 1
ATOM 787 C CA . LEU A 1 98 ? 4.611 -6.042 -2.718 1.00 84.38 98 LEU A CA 1
ATOM 788 C C . LEU A 1 98 ? 4.522 -5.830 -4.235 1.00 84.38 98 LEU A C 1
ATOM 790 O O . LEU A 1 98 ? 5.413 -6.260 -4.967 1.00 84.38 98 LEU A O 1
ATOM 794 N N . PHE A 1 99 ? 3.492 -5.128 -4.718 1.00 82.75 99 PHE A N 1
ATOM 795 C CA . PHE A 1 99 ? 3.332 -4.872 -6.154 1.00 82.75 99 PHE A CA 1
ATOM 796 C C . PHE A 1 99 ? 4.463 -4.005 -6.720 1.00 82.75 99 PHE A C 1
ATOM 798 O O . PHE A 1 99 ? 4.953 -4.278 -7.817 1.00 82.75 99 PHE A O 1
ATOM 805 N N . PHE A 1 100 ? 4.922 -3.003 -5.967 1.00 80.19 100 PHE A N 1
ATOM 806 C CA . PHE A 1 100 ? 6.077 -2.191 -6.341 1.00 80.19 100 PHE A CA 1
ATOM 807 C C . PHE A 1 100 ? 7.371 -3.018 -6.399 1.00 80.19 100 PHE A C 1
ATOM 809 O O . PHE A 1 100 ? 8.162 -2.862 -7.335 1.00 80.19 100 PHE A O 1
ATOM 816 N N . GLY A 1 101 ? 7.579 -3.913 -5.430 1.00 79.94 101 GLY A N 1
ATOM 817 C CA . GLY A 1 101 ? 8.731 -4.809 -5.379 1.00 79.94 101 GLY A CA 1
ATOM 818 C C . GLY A 1 101 ? 8.776 -5.751 -6.580 1.00 79.94 101 GLY A C 1
ATOM 819 O O . GLY A 1 101 ? 9.792 -5.810 -7.270 1.00 79.94 101 GLY A O 1
ATOM 820 N N . VAL A 1 102 ? 7.653 -6.405 -6.895 1.00 83.69 102 VAL A N 1
ATOM 821 C CA . VAL A 1 102 ? 7.527 -7.278 -8.075 1.00 83.69 102 VAL A CA 1
ATOM 822 C C . VAL A 1 102 ? 7.756 -6.491 -9.365 1.00 83.69 102 VAL A C 1
ATOM 824 O O . VAL A 1 102 ? 8.550 -6.907 -10.205 1.00 83.69 102 VAL A O 1
ATOM 827 N N . TYR A 1 103 ? 7.139 -5.315 -9.504 1.00 78.38 103 TYR A N 1
ATOM 828 C CA . TYR A 1 103 ? 7.340 -4.441 -10.661 1.00 78.38 103 TYR A CA 1
ATOM 829 C C . TYR A 1 103 ? 8.816 -4.056 -10.848 1.00 78.38 103 TYR A C 1
ATOM 831 O O . TYR A 1 103 ? 9.355 -4.136 -11.954 1.00 78.38 103 TYR A O 1
ATOM 839 N N . THR A 1 104 ? 9.498 -3.682 -9.762 1.00 76.31 104 THR A N 1
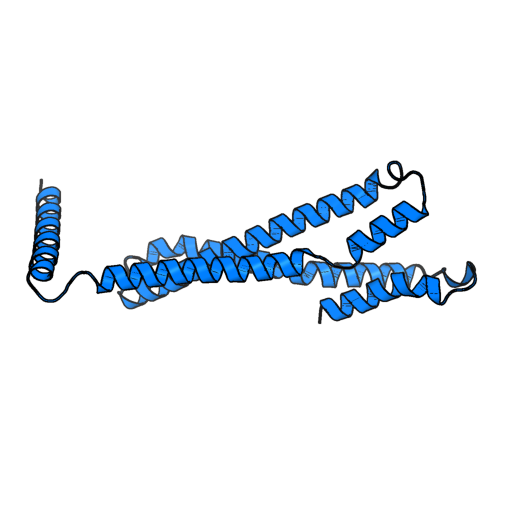ATOM 840 C CA . THR A 1 104 ? 10.916 -3.302 -9.798 1.00 76.31 104 THR A CA 1
ATOM 841 C C . THR A 1 104 ? 11.804 -4.500 -10.134 1.00 76.31 104 THR A C 1
ATOM 843 O O . THR A 1 104 ? 12.696 -4.372 -10.970 1.00 76.31 104 THR A O 1
ATOM 846 N N . ALA A 1 105 ? 11.526 -5.677 -9.566 1.00 80.31 105 ALA A N 1
ATOM 847 C CA . ALA A 1 105 ? 12.246 -6.912 -9.869 1.00 80.31 105 ALA A CA 1
ATOM 848 C C . ALA A 1 105 ? 12.092 -7.316 -11.345 1.00 80.31 105 ALA A C 1
ATOM 850 O O . ALA A 1 105 ? 13.093 -7.557 -12.019 1.00 80.31 105 ALA A O 1
ATOM 851 N N . CYS A 1 106 ? 10.869 -7.295 -11.886 1.00 76.00 106 CYS A N 1
ATOM 852 C CA . CYS A 1 106 ? 10.614 -7.543 -13.308 1.00 76.00 106 CYS A CA 1
ATOM 853 C C . CYS A 1 106 ? 11.302 -6.501 -14.206 1.00 76.00 106 CYS A C 1
ATOM 855 O O . CYS A 1 106 ? 11.826 -6.844 -15.265 1.00 76.00 106 CYS A O 1
ATOM 857 N N . SER A 1 107 ? 11.345 -5.231 -13.789 1.00 72.88 107 SER A N 1
ATOM 858 C CA . SER A 1 107 ? 12.054 -4.175 -14.521 1.00 72.88 107 SER A CA 1
ATOM 859 C C . SER A 1 107 ? 13.569 -4.404 -14.545 1.00 72.88 107 SER A C 1
ATOM 861 O O . SER A 1 107 ? 14.191 -4.285 -15.602 1.00 72.88 107 SER A O 1
ATOM 863 N N . ILE A 1 108 ? 14.170 -4.783 -13.411 1.00 74.75 108 ILE A N 1
ATOM 864 C CA . ILE A 1 108 ? 15.597 -5.127 -13.318 1.00 74.75 108 ILE A CA 1
ATOM 865 C C . ILE A 1 108 ? 15.897 -6.374 -14.155 1.00 74.75 108 ILE A C 1
ATOM 867 O O . ILE A 1 108 ? 16.865 -6.369 -14.910 1.00 74.75 108 ILE A O 1
ATOM 871 N N . PHE A 1 109 ? 15.040 -7.396 -14.100 1.00 76.50 109 PHE A N 1
ATOM 872 C CA . PHE A 1 109 ? 15.167 -8.611 -14.905 1.00 76.50 109 PHE A CA 1
ATOM 873 C C . PHE A 1 109 ? 15.204 -8.297 -16.407 1.00 76.50 109 PHE A C 1
ATOM 875 O O . PHE A 1 109 ? 16.150 -8.676 -17.095 1.00 76.50 109 PHE A O 1
ATOM 882 N N . VAL A 1 110 ? 14.238 -7.517 -16.909 1.00 68.75 110 VAL A N 1
ATOM 883 C CA . VAL A 1 110 ? 14.213 -7.087 -18.319 1.00 68.75 110 VAL A CA 1
ATOM 884 C C . VAL A 1 110 ? 15.440 -6.240 -18.670 1.00 68.75 110 VAL A C 1
ATOM 886 O O . VAL A 1 110 ? 15.936 -6.323 -19.789 1.00 68.75 110 VAL A O 1
ATOM 889 N N . ARG A 1 111 ? 15.971 -5.443 -17.737 1.00 67.44 111 ARG A N 1
ATOM 890 C CA . ARG A 1 111 ? 17.161 -4.611 -17.981 1.00 67.44 111 ARG A CA 1
ATOM 891 C C . ARG A 1 111 ? 18.465 -5.403 -18.029 1.00 67.44 111 ARG A C 1
ATOM 893 O O . ARG A 1 111 ? 19.294 -5.103 -18.879 1.00 67.44 111 ARG A O 1
ATOM 900 N N . VAL A 1 112 ? 18.656 -6.359 -17.123 1.00 69.50 112 VAL A N 1
ATOM 901 C CA . VAL A 1 112 ? 19.915 -7.108 -16.984 1.00 69.50 112 VAL A CA 1
ATOM 902 C C . VAL A 1 112 ? 19.957 -8.294 -17.944 1.00 69.50 112 VAL A C 1
ATOM 904 O O . VAL A 1 112 ? 20.980 -8.538 -18.575 1.00 69.50 112 VAL A O 1
ATOM 907 N N . LEU A 1 113 ? 18.840 -9.008 -18.089 1.00 65.81 113 LEU A N 1
ATOM 908 C CA . LEU A 1 113 ? 18.771 -10.258 -18.849 1.00 65.81 113 LEU A CA 1
ATOM 909 C C . LEU A 1 113 ? 18.025 -10.118 -20.178 1.00 65.81 113 LEU A C 1
ATOM 911 O O . LEU A 1 113 ? 18.091 -11.023 -21.001 1.00 65.81 113 LEU A O 1
ATOM 915 N N . GLY A 1 114 ? 17.356 -8.993 -20.445 1.00 60.16 114 GLY A N 1
ATOM 916 C CA . GLY A 1 114 ? 16.582 -8.827 -21.680 1.00 60.16 114 GLY A CA 1
ATOM 917 C C . GLY A 1 114 ? 17.429 -8.778 -22.956 1.00 60.16 114 GLY A C 1
ATOM 918 O O . GLY A 1 114 ? 16.960 -9.208 -24.006 1.00 60.16 114 GLY A O 1
ATOM 919 N N . GLN A 1 115 ? 18.675 -8.300 -22.887 1.00 60.38 115 GLN A N 1
ATOM 920 C CA . GLN A 1 115 ? 19.550 -8.218 -24.062 1.00 60.38 115 GLN A CA 1
ATOM 921 C C . GLN A 1 115 ? 19.896 -9.604 -24.652 1.00 60.38 115 GLN A C 1
ATOM 923 O O . GLN A 1 115 ? 19.708 -9.779 -25.855 1.00 60.38 115 GLN A O 1
ATOM 928 N N . PRO A 1 116 ? 20.328 -10.605 -23.853 1.00 63.84 116 PRO A N 1
ATOM 929 C CA . PRO A 1 116 ? 20.539 -11.965 -24.357 1.00 63.84 116 PRO A CA 1
ATOM 930 C C . PRO A 1 116 ? 19.237 -12.741 -24.634 1.00 63.84 116 PRO A C 1
ATOM 932 O O . PRO A 1 116 ? 19.248 -13.629 -25.478 1.00 63.84 116 PRO A O 1
ATOM 935 N N . PHE A 1 117 ? 18.116 -12.418 -23.971 1.00 62.84 117 PHE A N 1
ATOM 936 C CA . PHE A 1 117 ? 16.862 -13.182 -24.101 1.00 62.84 117 PHE A CA 1
ATOM 937 C C . PHE A 1 117 ? 16.035 -12.838 -25.349 1.00 62.84 117 PHE A C 1
ATOM 939 O O . PHE A 1 117 ? 15.393 -13.713 -25.920 1.00 62.84 117 PHE A O 1
ATOM 946 N N . PHE A 1 118 ? 16.010 -11.566 -25.768 1.00 60.62 118 PHE A N 1
ATOM 947 C CA . PHE A 1 118 ? 15.127 -11.118 -26.855 1.00 60.62 118 PHE A CA 1
ATOM 948 C C . PHE A 1 118 ? 15.766 -11.164 -28.247 1.00 60.62 118 PHE A C 1
ATOM 950 O O . PHE A 1 118 ? 15.039 -11.001 -29.226 1.00 60.62 118 PHE A O 1
ATOM 957 N N . GLY A 1 119 ? 17.088 -11.367 -28.358 1.00 58.06 119 GLY A N 1
ATOM 958 C CA . GLY A 1 119 ? 17.833 -11.579 -29.616 1.00 58.06 119 GLY A CA 1
ATOM 959 C C . GLY A 1 119 ? 17.805 -10.433 -30.647 1.00 58.06 119 GLY A C 1
ATOM 960 O O . GLY A 1 119 ? 18.666 -10.361 -31.515 1.00 58.06 119 GLY A O 1
ATOM 961 N N . SER A 1 120 ? 16.847 -9.509 -30.548 1.00 65.19 120 SER A N 1
ATOM 962 C CA . SER A 1 120 ? 16.610 -8.364 -31.425 1.00 65.19 120 SER A CA 1
ATOM 963 C C . SER A 1 120 ? 16.555 -7.075 -30.607 1.00 65.19 120 SER A C 1
ATOM 965 O O . SER A 1 120 ? 15.728 -6.930 -29.702 1.00 65.19 120 SER A O 1
ATOM 967 N N . PHE A 1 121 ? 17.399 -6.104 -30.971 1.00 62.06 121 PHE A N 1
ATOM 968 C CA . PHE A 1 121 ? 17.507 -4.797 -30.306 1.00 62.06 121 PHE A CA 1
ATOM 969 C C . PHE A 1 121 ? 16.171 -4.036 -30.243 1.00 62.06 121 PHE A C 1
ATOM 971 O O . PHE A 1 121 ? 15.883 -3.384 -29.242 1.00 62.06 121 PHE A O 1
ATOM 978 N N . ILE A 1 122 ? 15.330 -4.160 -31.274 1.00 60.50 122 ILE A N 1
ATOM 979 C CA . ILE A 1 122 ? 14.019 -3.497 -31.347 1.00 60.50 122 ILE A CA 1
ATOM 980 C C . ILE A 1 122 ? 13.057 -4.063 -30.293 1.00 60.50 122 ILE A C 1
ATOM 982 O O . ILE A 1 122 ? 12.481 -3.301 -29.520 1.00 60.50 122 ILE A O 1
ATOM 986 N N . ASN A 1 123 ? 12.944 -5.391 -30.186 1.00 61.69 123 ASN A N 1
ATOM 987 C CA . ASN A 1 123 ? 12.057 -6.045 -29.215 1.00 61.69 123 ASN A CA 1
ATOM 988 C C . ASN A 1 123 ? 12.472 -5.745 -27.768 1.00 61.69 123 ASN A C 1
ATOM 990 O O . ASN A 1 123 ? 11.619 -5.533 -26.909 1.00 61.69 123 ASN A O 1
ATOM 994 N N . PHE A 1 124 ? 13.778 -5.638 -27.508 1.00 65.31 124 PHE A N 1
ATOM 995 C CA . PHE A 1 124 ? 14.313 -5.217 -26.213 1.00 65.31 124 PHE A CA 1
ATOM 996 C C . PHE A 1 124 ? 13.939 -3.766 -25.859 1.00 65.31 124 PHE A C 1
ATOM 998 O O . PHE A 1 124 ? 13.510 -3.493 -24.734 1.00 65.31 124 PHE A O 1
ATOM 1005 N N . TYR A 1 125 ? 14.061 -2.832 -26.809 1.00 64.12 125 TYR A N 1
ATOM 1006 C CA . TYR A 1 125 ? 13.679 -1.432 -26.594 1.00 64.12 125 TYR A CA 1
ATOM 1007 C C . TYR A 1 125 ? 12.166 -1.261 -26.411 1.00 64.12 125 TYR A C 1
ATOM 1009 O O . TYR A 1 125 ? 11.746 -0.520 -25.519 1.00 64.12 125 TYR A O 1
ATOM 1017 N N . VAL A 1 126 ? 11.351 -1.991 -27.179 1.00 62.97 126 VAL A N 1
ATOM 1018 C CA . VAL A 1 126 ? 9.886 -2.008 -27.036 1.00 62.97 126 VAL A CA 1
ATOM 1019 C C . VAL A 1 126 ? 9.483 -2.592 -25.678 1.00 62.97 126 VAL A C 1
ATOM 1021 O O . VAL A 1 126 ? 8.717 -1.960 -24.950 1.00 62.97 126 VAL A O 1
ATOM 1024 N N . ALA A 1 127 ? 10.063 -3.726 -25.267 1.00 63.78 127 ALA A N 1
ATOM 1025 C CA . ALA A 1 127 ? 9.802 -4.334 -23.960 1.00 63.78 127 ALA A CA 1
ATOM 1026 C C . ALA A 1 127 ? 10.181 -3.399 -22.796 1.00 63.78 127 ALA A C 1
ATOM 1028 O O . ALA A 1 127 ? 9.444 -3.291 -21.814 1.00 63.78 127 ALA A O 1
ATOM 1029 N N . ARG A 1 128 ? 11.291 -2.658 -22.913 1.00 63.53 128 ARG A N 1
ATOM 1030 C CA . ARG A 1 128 ? 11.679 -1.631 -21.932 1.00 63.53 128 ARG A CA 1
ATOM 1031 C C . ARG A 1 128 ? 10.748 -0.420 -21.930 1.00 63.53 128 ARG A C 1
ATOM 1033 O O . ARG A 1 128 ? 10.483 0.120 -20.859 1.00 63.53 128 ARG A O 1
ATOM 1040 N N . GLY A 1 129 ? 10.265 0.002 -23.096 1.00 61.88 129 GLY A N 1
ATOM 1041 C CA . GLY A 1 129 ? 9.306 1.097 -23.236 1.00 61.88 129 GLY A CA 1
ATOM 1042 C C . GLY A 1 129 ? 7.976 0.779 -22.554 1.00 61.88 129 GLY A C 1
ATOM 1043 O O . GLY A 1 129 ? 7.512 1.561 -21.727 1.00 61.88 129 GLY A O 1
ATOM 1044 N N . VAL A 1 130 ? 7.422 -0.410 -22.811 1.00 63.94 130 VAL A N 1
ATOM 1045 C CA . VAL A 1 130 ? 6.164 -0.885 -22.205 1.00 63.94 130 VAL A CA 1
ATOM 1046 C C . VAL A 1 130 ? 6.294 -1.030 -20.686 1.00 63.94 130 VAL A C 1
ATOM 1048 O O . VAL A 1 130 ? 5.423 -0.575 -19.949 1.00 63.94 130 VAL A O 1
ATOM 1051 N N . ASN A 1 131 ? 7.418 -1.565 -20.200 1.00 63.47 131 ASN A N 1
ATOM 1052 C CA . ASN A 1 131 ? 7.674 -1.745 -18.765 1.00 63.47 131 ASN A CA 1
ATOM 1053 C C . ASN A 1 131 ? 7.936 -0.412 -18.017 1.00 63.47 131 ASN A C 1
ATOM 1055 O O . ASN A 1 131 ? 7.954 -0.381 -16.791 1.00 63.47 131 ASN A O 1
ATOM 1059 N N . CYS A 1 132 ? 8.137 0.704 -18.730 1.00 61.81 132 CYS A N 1
ATOM 1060 C CA . CYS A 1 132 ? 8.290 2.044 -18.147 1.00 61.81 132 CYS A CA 1
ATOM 1061 C C . CYS A 1 132 ? 7.071 2.965 -18.368 1.00 61.81 132 CYS A C 1
ATOM 1063 O O . CYS A 1 132 ? 6.965 3.981 -17.677 1.00 61.81 132 CYS A O 1
ATOM 1065 N N . ALA A 1 133 ? 6.172 2.636 -19.306 1.00 56.47 133 ALA A N 1
ATOM 1066 C CA . ALA A 1 133 ? 5.121 3.532 -19.792 1.00 56.47 133 ALA A CA 1
ATOM 1067 C C . ALA A 1 133 ? 4.056 3.861 -18.739 1.00 56.47 133 ALA A C 1
ATOM 1069 O O . ALA A 1 133 ? 3.694 5.026 -18.585 1.00 56.47 133 ALA A O 1
ATOM 1070 N N . VAL A 1 134 ? 3.575 2.875 -17.979 1.00 55.31 134 VAL A N 1
ATOM 1071 C CA . VAL A 1 134 ? 2.578 3.108 -16.927 1.00 55.31 134 VAL A CA 1
ATOM 1072 C C . VAL A 1 134 ? 2.770 2.076 -15.815 1.00 55.31 134 VAL A C 1
ATOM 1074 O O . VAL A 1 134 ? 2.696 0.881 -16.094 1.00 55.31 134 VAL A O 1
ATOM 1077 N N . PRO A 1 135 ? 2.977 2.485 -14.550 1.00 63.38 135 PRO A N 1
ATOM 1078 C CA . PRO A 1 135 ? 2.837 1.576 -13.419 1.00 63.38 135 PRO A CA 1
ATOM 1079 C C . PRO A 1 135 ? 1.368 1.138 -13.316 1.00 63.38 135 PRO A C 1
ATOM 1081 O O . PRO A 1 135 ? 0.558 1.778 -12.650 1.00 63.38 135 PRO A O 1
ATOM 1084 N N . THR A 1 136 ? 1.004 0.062 -14.015 1.00 67.38 136 THR A N 1
ATOM 1085 C CA . THR A 1 136 ? -0.355 -0.511 -14.062 1.00 67.38 136 THR A CA 1
ATOM 1086 C C . THR A 1 136 ? -0.874 -0.891 -12.676 1.00 67.38 136 THR A C 1
ATOM 1088 O O . THR A 1 136 ? -2.081 -0.855 -12.432 1.00 67.38 136 THR A O 1
ATOM 1091 N N . TYR A 1 137 ? 0.037 -1.150 -11.731 1.00 69.81 137 TYR A N 1
ATOM 1092 C CA . TYR A 1 137 ? -0.297 -1.378 -10.331 1.00 69.81 137 TYR A CA 1
ATOM 1093 C C . TYR A 1 137 ? -1.027 -0.188 -9.690 1.00 69.81 137 TYR A C 1
ATOM 1095 O O . TYR A 1 137 ? -1.827 -0.418 -8.792 1.00 69.81 137 TYR A O 1
ATOM 1103 N N . ASN A 1 138 ? -0.867 1.048 -10.188 1.00 72.81 138 ASN A N 1
ATOM 1104 C CA . ASN A 1 138 ? -1.569 2.234 -9.675 1.00 72.81 138 ASN A CA 1
ATOM 1105 C C . ASN A 1 138 ? -3.101 2.092 -9.661 1.00 72.81 138 ASN A C 1
ATOM 1107 O O . ASN A 1 138 ? -3.749 2.586 -8.743 1.00 72.81 138 ASN A O 1
ATOM 1111 N N . LEU A 1 139 ? -3.690 1.399 -10.638 1.00 73.88 139 LEU A N 1
ATOM 1112 C CA . LEU A 1 139 ? -5.133 1.127 -10.644 1.00 73.88 139 LEU A CA 1
ATOM 1113 C C . LEU A 1 139 ? -5.490 -0.037 -9.717 1.00 73.88 139 LEU A C 1
ATOM 1115 O O . LEU A 1 139 ? -6.491 0.020 -9.001 1.00 73.88 139 LEU A O 1
ATOM 1119 N N . VAL A 1 140 ? -4.641 -1.066 -9.687 1.00 76.50 140 VAL A N 1
ATOM 1120 C CA . VAL A 1 140 ? -4.825 -2.248 -8.839 1.00 76.50 140 VAL A CA 1
ATOM 1121 C C . VAL A 1 140 ? -4.892 -1.846 -7.369 1.00 76.50 140 VAL A C 1
ATOM 1123 O O . VAL A 1 140 ? -5.804 -2.290 -6.673 1.00 76.50 140 VAL A O 1
ATOM 1126 N N . ILE A 1 141 ? -4.011 -0.955 -6.891 1.00 79.00 141 ILE A N 1
ATOM 1127 C CA . ILE A 1 141 ? -4.042 -0.581 -5.471 1.00 79.00 141 ILE A CA 1
ATOM 1128 C C . ILE A 1 141 ? -5.222 0.316 -5.085 1.00 79.00 141 ILE A C 1
ATOM 1130 O O . ILE A 1 141 ? -5.706 0.208 -3.958 1.00 79.00 141 ILE A O 1
ATOM 1134 N N . VAL A 1 142 ? -5.768 1.112 -6.010 1.00 78.56 142 VAL A N 1
ATOM 1135 C CA . VAL A 1 142 ? -7.029 1.841 -5.773 1.00 78.56 142 VAL A CA 1
ATOM 1136 C C . VAL A 1 142 ? -8.200 0.862 -5.639 1.00 78.56 142 VAL A C 1
ATOM 1138 O O . VAL A 1 142 ? -9.006 0.984 -4.715 1.00 78.56 142 VAL A O 1
ATOM 1141 N N . ILE A 1 143 ? -8.270 -0.155 -6.506 1.00 85.44 143 ILE A N 1
ATOM 1142 C CA . ILE A 1 143 ? -9.309 -1.194 -6.448 1.00 85.44 143 ILE A CA 1
ATOM 1143 C C . ILE A 1 143 ? -9.201 -1.999 -5.147 1.00 85.44 143 ILE A C 1
ATOM 1145 O O . ILE A 1 143 ? -10.200 -2.163 -4.445 1.00 85.44 143 ILE A O 1
ATOM 1149 N N . VAL A 1 144 ? -7.996 -2.446 -4.780 1.00 85.38 144 VAL A N 1
ATOM 1150 C CA . VAL A 1 144 ? -7.762 -3.169 -3.519 1.00 85.38 144 VAL A CA 1
ATOM 1151 C C . VAL A 1 144 ? -8.129 -2.308 -2.307 1.00 85.38 144 VAL A C 1
ATOM 1153 O O . VAL A 1 144 ? -8.763 -2.811 -1.376 1.00 85.38 144 VAL A O 1
ATOM 1156 N N . GLY A 1 145 ? -7.806 -1.011 -2.326 1.00 84.31 145 GLY A N 1
ATOM 1157 C CA . GLY A 1 145 ? -8.214 -0.069 -1.284 1.00 84.31 145 GLY A CA 1
ATOM 1158 C C . GLY A 1 145 ? -9.736 0.006 -1.138 1.00 84.31 145 GLY A C 1
ATOM 1159 O O . GLY A 1 145 ? -10.254 -0.130 -0.030 1.00 84.31 145 GLY A O 1
ATOM 1160 N N . MET A 1 146 ? -10.467 0.127 -2.250 1.00 86.62 146 MET A N 1
ATOM 1161 C CA . MET A 1 146 ? -11.935 0.149 -2.234 1.00 86.62 146 MET A CA 1
ATOM 1162 C C . MET A 1 146 ? -12.538 -1.157 -1.702 1.00 86.62 146 MET A C 1
ATOM 1164 O O . MET A 1 146 ? -13.464 -1.115 -0.891 1.00 86.62 146 MET A O 1
ATOM 1168 N N . ILE A 1 147 ? -12.019 -2.313 -2.128 1.00 89.12 147 ILE A N 1
ATOM 1169 C CA . ILE A 1 147 ? -12.494 -3.627 -1.667 1.00 89.12 147 ILE A CA 1
ATOM 1170 C C . ILE A 1 147 ? -12.245 -3.787 -0.164 1.00 89.12 147 ILE A C 1
ATOM 1172 O O . ILE A 1 147 ? -13.163 -4.132 0.580 1.00 89.12 147 ILE A O 1
ATOM 1176 N N . THR A 1 148 ? -11.030 -3.482 0.293 1.00 86.88 148 THR A N 1
ATOM 1177 C CA . THR A 1 148 ? -10.650 -3.599 1.709 1.00 86.88 148 THR A CA 1
ATOM 1178 C C . THR A 1 148 ? -11.503 -2.678 2.581 1.00 86.88 148 THR A C 1
ATOM 1180 O O . THR A 1 148 ? -11.990 -3.100 3.630 1.00 86.88 148 THR A O 1
ATOM 1183 N N . LEU A 1 149 ? -11.759 -1.448 2.121 1.00 86.44 149 LEU A N 1
ATOM 1184 C CA . LEU A 1 149 ? -12.604 -0.492 2.834 1.00 86.44 149 LEU A CA 1
ATOM 1185 C C . LEU A 1 149 ? -14.050 -0.987 2.946 1.00 86.44 149 LEU A C 1
ATOM 1187 O O . LEU A 1 149 ? -14.640 -0.927 4.024 1.00 86.44 149 LEU A O 1
ATOM 1191 N N . ARG A 1 150 ? -14.617 -1.515 1.853 1.00 88.12 150 ARG A N 1
ATOM 1192 C CA . ARG A 1 150 ? -15.966 -2.102 1.860 1.00 88.12 150 ARG A CA 1
ATOM 1193 C C . ARG A 1 150 ? -16.050 -3.277 2.826 1.00 88.12 150 ARG A C 1
ATOM 1195 O O . ARG A 1 150 ? -16.955 -3.303 3.648 1.00 88.12 150 ARG A O 1
ATOM 1202 N N . HIS A 1 151 ? -15.082 -4.190 2.786 1.00 88.44 151 HIS A N 1
ATOM 1203 C CA . HIS A 1 151 ? -15.052 -5.361 3.666 1.00 88.44 151 HIS A CA 1
ATOM 1204 C C . HIS A 1 151 ? -15.013 -4.984 5.150 1.00 88.44 151 HIS A C 1
ATOM 1206 O O . HIS A 1 151 ? -15.783 -5.515 5.951 1.00 88.44 151 HIS A O 1
ATOM 1212 N N . LEU A 1 152 ? -14.151 -4.033 5.520 1.00 84.94 152 LEU A N 1
ATOM 1213 C CA . LEU A 1 152 ? -14.055 -3.549 6.898 1.00 84.94 152 LEU A CA 1
ATOM 1214 C C . LEU A 1 152 ? -15.334 -2.825 7.336 1.00 84.94 152 LEU A C 1
ATOM 1216 O O . LEU A 1 152 ? -15.814 -3.059 8.446 1.00 84.94 152 LEU A O 1
ATOM 1220 N N . ASN A 1 153 ? -15.938 -2.021 6.457 1.00 87.00 153 ASN A N 1
ATOM 1221 C CA . ASN A 1 153 ? -17.209 -1.355 6.740 1.00 87.00 153 ASN A CA 1
ATOM 1222 C C . ASN A 1 153 ? -18.371 -2.345 6.893 1.00 87.00 153 ASN A C 1
ATOM 1224 O O . ASN A 1 153 ? -19.170 -2.185 7.814 1.00 87.00 153 ASN A O 1
ATOM 1228 N N . THR A 1 154 ? -18.454 -3.384 6.057 1.00 87.88 154 THR A N 1
ATOM 1229 C CA . THR A 1 154 ? -19.484 -4.427 6.170 1.00 87.88 154 THR A CA 1
ATOM 1230 C C . THR A 1 154 ? -19.330 -5.212 7.467 1.00 87.88 154 THR A C 1
ATOM 1232 O O . THR A 1 154 ? -20.314 -5.392 8.183 1.00 87.88 154 THR A O 1
ATOM 1235 N N . LYS A 1 155 ? -18.102 -5.610 7.828 1.00 86.44 155 LYS A N 1
ATOM 1236 C CA . LYS A 1 155 ? -17.833 -6.253 9.122 1.00 86.44 155 LYS A CA 1
ATOM 1237 C C . LYS A 1 155 ? -18.233 -5.364 10.294 1.00 86.44 155 LYS A C 1
ATOM 1239 O O . LYS A 1 155 ? -18.866 -5.842 11.231 1.00 86.44 155 LYS A O 1
ATOM 1244 N N . ARG A 1 156 ? -17.906 -4.069 10.233 1.00 82.56 156 ARG A N 1
ATOM 1245 C CA . ARG A 1 156 ? -18.287 -3.103 11.271 1.00 82.56 156 ARG A CA 1
ATOM 1246 C C . ARG A 1 156 ? -19.803 -2.970 11.375 1.00 82.56 156 ARG A C 1
ATOM 1248 O O . ARG A 1 156 ? -20.330 -3.015 12.478 1.00 82.56 156 ARG A O 1
ATOM 1255 N N . PHE A 1 157 ? -20.497 -2.838 10.247 1.00 84.69 157 PHE A N 1
ATOM 1256 C CA . PHE A 1 157 ? -21.955 -2.743 10.216 1.00 84.69 157 PHE A CA 1
ATOM 1257 C C . PHE A 1 157 ? -22.611 -3.986 10.826 1.00 84.69 157 PHE A C 1
ATOM 1259 O O . PHE A 1 157 ? -23.493 -3.853 11.666 1.00 84.69 157 PHE A O 1
ATOM 1266 N N . GLN A 1 158 ? -22.125 -5.182 10.484 1.00 84.19 158 GLN A N 1
ATOM 1267 C CA . GLN A 1 158 ? -22.609 -6.438 11.061 1.00 84.19 158 GLN A CA 1
ATOM 1268 C C . GLN A 1 158 ? -22.338 -6.534 12.566 1.00 84.19 158 GLN A C 1
ATOM 1270 O O . GLN A 1 158 ? -23.232 -6.916 13.312 1.00 84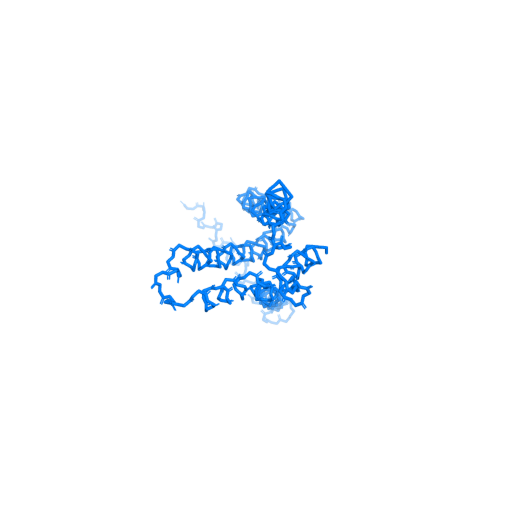.19 158 GLN A O 1
ATOM 1275 N N . ALA A 1 159 ? -21.144 -6.148 13.025 1.00 79.19 159 ALA A N 1
ATOM 1276 C CA . ALA A 1 159 ? -20.806 -6.142 14.447 1.00 79.19 159 ALA A CA 1
ATOM 1277 C C . ALA A 1 159 ? -21.676 -5.152 15.237 1.00 79.19 159 ALA A C 1
ATOM 1279 O O . ALA A 1 159 ? -22.217 -5.510 16.276 1.00 79.19 159 ALA A O 1
ATOM 1280 N N . VAL A 1 160 ? -21.874 -3.931 14.726 1.00 77.75 160 VAL A N 1
ATOM 1281 C CA . VAL A 1 160 ? -22.763 -2.936 15.347 1.00 77.75 160 VAL A CA 1
ATOM 1282 C C . VAL A 1 160 ? -24.201 -3.443 15.361 1.00 77.75 160 VAL A C 1
ATOM 1284 O O . VAL A 1 160 ? -24.857 -3.379 16.394 1.00 77.75 160 VAL A O 1
ATOM 1287 N N . GLN A 1 161 ? -24.687 -3.995 14.249 1.00 76.00 161 GLN A N 1
ATOM 1288 C CA . GLN A 1 161 ? -26.042 -4.524 14.168 1.00 76.00 161 GLN A CA 1
ATOM 1289 C C . GLN A 1 161 ? -26.246 -5.719 15.106 1.00 76.00 161 GLN A C 1
ATOM 1291 O O . GLN A 1 161 ? -27.312 -5.819 15.696 1.00 76.00 161 GLN A O 1
ATOM 1296 N N . ALA A 1 162 ? -25.250 -6.591 15.286 1.00 70.81 162 ALA A N 1
ATOM 1297 C CA . ALA A 1 162 ? -25.298 -7.702 16.237 1.00 70.81 162 ALA A CA 1
ATOM 1298 C C . ALA A 1 162 ? -25.268 -7.222 17.700 1.00 70.81 162 ALA A C 1
ATOM 1300 O O . ALA A 1 162 ? -26.071 -7.691 18.499 1.00 70.81 162 ALA A O 1
ATOM 1301 N N . THR A 1 163 ? -24.422 -6.242 18.038 1.00 68.44 163 THR A N 1
ATOM 1302 C CA . THR A 1 163 ? -24.350 -5.644 19.386 1.00 68.44 163 THR A CA 1
ATOM 1303 C C . THR A 1 163 ? -25.606 -4.842 19.739 1.00 68.44 163 THR A C 1
ATOM 1305 O O . THR A 1 163 ? -26.045 -4.850 20.881 1.00 68.44 163 THR A O 1
ATOM 1308 N N . VAL A 1 164 ? -26.229 -4.168 18.771 1.00 60.94 164 VAL A N 1
ATOM 1309 C CA . VAL A 1 164 ? -27.511 -3.467 18.972 1.00 60.94 164 VAL A CA 1
ATOM 1310 C C . VAL A 1 164 ? -28.695 -4.451 18.969 1.00 60.94 164 VAL A C 1
ATOM 1312 O O . VAL A 1 164 ? -29.738 -4.155 19.544 1.00 60.94 164 VAL A O 1
ATOM 1315 N N . ARG A 1 165 ? -28.539 -5.636 18.354 1.00 51.06 165 ARG A N 1
ATOM 1316 C CA . ARG A 1 165 ? -29.517 -6.742 18.358 1.00 51.06 165 ARG A CA 1
ATOM 1317 C C . ARG A 1 165 ? -29.398 -7.696 19.545 1.00 51.06 165 ARG A C 1
ATOM 1319 O O . ARG A 1 165 ? -30.193 -8.633 19.600 1.00 51.06 165 ARG A O 1
ATOM 1326 N N . ILE A 1 166 ? -28.485 -7.479 20.496 1.00 56.81 166 ILE A N 1
ATOM 1327 C CA . ILE A 1 166 ? -28.695 -7.999 21.852 1.00 56.81 166 ILE A CA 1
ATOM 1328 C C . ILE A 1 166 ? -30.043 -7.399 22.255 1.00 56.81 166 ILE A C 1
ATOM 1330 O O . ILE A 1 166 ? -30.133 -6.187 22.443 1.00 56.81 166 ILE A O 1
ATOM 1334 N N . LEU A 1 167 ? -31.116 -8.194 22.197 1.00 57.06 167 LEU A N 1
ATOM 1335 C CA . LEU A 1 167 ? -32.470 -7.690 22.401 1.00 57.06 167 LEU A CA 1
ATOM 1336 C C . LEU A 1 167 ? -32.455 -7.004 23.765 1.00 57.06 167 LEU A C 1
ATOM 1338 O O . LEU A 1 167 ? -32.174 -7.644 24.759 1.00 57.06 167 LEU A O 1
ATOM 1342 N N . SER A 1 168 ? -32.633 -5.691 23.831 1.00 59.94 168 SER A N 1
ATOM 1343 C CA . SER A 1 168 ? -32.663 -4.977 25.116 1.00 59.94 168 SER A CA 1
ATOM 1344 C C . SER A 1 168 ? -34.078 -4.928 25.692 1.00 59.94 168 SER A C 1
ATOM 1346 O O . SER A 1 168 ? -34.291 -4.441 26.798 1.00 59.94 168 SER A O 1
ATOM 1348 N N . ILE A 1 169 ? -35.054 -5.430 24.928 1.00 57.94 169 ILE A N 1
ATOM 1349 C CA . ILE A 1 169 ? -36.484 -5.319 25.194 1.00 57.94 169 ILE A CA 1
ATOM 1350 C C . ILE A 1 169 ? -37.144 -6.664 24.870 1.00 57.94 169 ILE A C 1
ATOM 1352 O O . ILE A 1 169 ? -36.848 -7.282 23.846 1.00 57.94 169 ILE A O 1
ATOM 1356 N N . GLY A 1 170 ? -38.052 -7.109 25.738 1.00 73.00 170 GLY A N 1
ATOM 1357 C CA . GLY A 1 170 ? -38.744 -8.395 25.619 1.00 73.00 170 GLY A CA 1
ATOM 1358 C C . GLY A 1 170 ? -38.034 -9.550 26.335 1.00 73.00 170 GLY A C 1
ATOM 1359 O O . GLY A 1 170 ? -36.989 -9.378 26.959 1.00 73.00 170 GLY A O 1
ATOM 1360 N N . ASN A 1 171 ? -38.625 -10.745 26.254 1.00 76.75 171 ASN A N 1
ATOM 1361 C CA . ASN A 1 171 ? -38.212 -11.920 27.036 1.00 76.75 171 ASN A CA 1
ATOM 1362 C C . ASN A 1 171 ? -36.785 -12.407 26.707 1.00 76.75 171 ASN A C 1
ATOM 1364 O O . ASN A 1 171 ? -36.006 -12.749 27.591 1.00 76.75 171 ASN A O 1
ATOM 1368 N N . GLU A 1 172 ? -36.410 -12.361 25.428 1.00 76.81 172 GLU A N 1
ATOM 1369 C CA . GLU A 1 172 ? -35.053 -12.692 24.971 1.00 76.81 172 GLU A CA 1
ATOM 1370 C C . GLU A 1 172 ? -34.005 -11.670 25.439 1.00 76.81 172 GLU A C 1
ATOM 1372 O O . GLU A 1 172 ? -32.827 -11.996 25.577 1.00 76.81 172 GLU A O 1
ATOM 1377 N N . GLY A 1 173 ? -34.428 -10.439 25.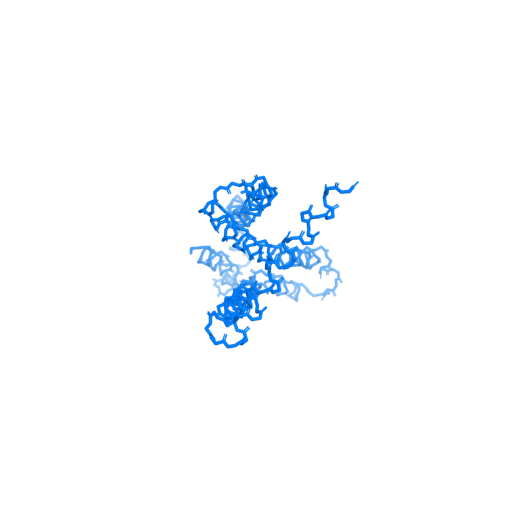743 1.00 74.62 173 GLY A N 1
ATOM 1378 C CA . GLY A 1 173 ? -33.542 -9.443 26.324 1.00 74.62 173 GLY A CA 1
ATOM 1379 C C . GLY A 1 173 ? -33.288 -9.625 27.803 1.00 74.62 173 GLY A C 1
ATOM 1380 O O . GLY A 1 173 ? -32.141 -9.540 28.237 1.00 74.62 173 GLY A O 1
ATOM 1381 N N . ALA A 1 174 ? -34.330 -9.975 28.559 1.00 76.44 174 ALA A N 1
ATOM 1382 C CA . ALA A 1 174 ? -34.183 -10.363 29.957 1.00 76.44 174 ALA A CA 1
ATOM 1383 C C . ALA A 1 174 ? -33.184 -11.524 30.105 1.00 76.44 174 ALA A C 1
ATOM 1385 O O . ALA A 1 174 ? -32.271 -11.422 30.918 1.00 76.44 174 ALA A O 1
ATOM 1386 N N . ARG A 1 175 ? -33.269 -12.553 29.245 1.00 81.62 175 ARG A N 1
ATOM 1387 C CA . ARG A 1 175 ? -32.299 -13.667 29.214 1.00 81.62 175 ARG A CA 1
ATOM 1388 C C . ARG A 1 175 ? -30.860 -13.220 28.958 1.00 81.62 175 ARG A C 1
ATOM 1390 O O . ARG A 1 175 ? -29.962 -13.715 29.625 1.00 81.62 175 ARG A O 1
ATOM 1397 N N . ASN A 1 176 ? -30.627 -12.286 28.034 1.00 79.88 176 ASN A N 1
ATOM 1398 C CA . ASN A 1 176 ? -29.276 -11.781 27.754 1.00 79.88 176 ASN A CA 1
ATOM 1399 C C . ASN A 1 176 ? -28.676 -11.004 28.935 1.00 79.88 176 ASN A C 1
ATOM 1401 O O . ASN A 1 176 ? -27.481 -11.126 29.209 1.00 79.88 176 ASN A O 1
ATOM 1405 N N . TYR A 1 177 ? -29.488 -10.210 29.640 1.00 77.81 177 TYR A N 1
ATOM 1406 C CA . TYR A 1 177 ? -29.034 -9.536 30.858 1.00 77.81 177 TYR A CA 1
ATOM 1407 C C . TYR A 1 177 ? -28.752 -10.536 31.983 1.00 77.81 177 TYR A C 1
ATOM 1409 O O . TYR A 1 177 ? -27.740 -10.392 32.668 1.00 77.81 177 TYR A O 1
ATOM 1417 N N . ASP A 1 178 ? -29.587 -11.565 32.134 1.00 85.44 178 ASP A N 1
ATOM 1418 C CA . ASP A 1 178 ? -29.425 -12.593 33.167 1.00 85.44 178 ASP A CA 1
ATOM 1419 C C . ASP A 1 178 ? -28.145 -13.420 32.953 1.00 85.44 178 ASP A C 1
ATOM 1421 O O . ASP A 1 178 ? -27.366 -13.622 33.887 1.00 85.44 178 ASP A O 1
ATOM 1425 N N . ASP A 1 179 ? -27.847 -13.797 31.706 1.00 86.75 179 ASP A N 1
ATOM 1426 C CA . ASP A 1 179 ? -26.606 -14.494 31.338 1.00 86.75 179 ASP A CA 1
ATOM 1427 C C . ASP A 1 179 ? -25.364 -13.616 31.572 1.00 86.75 179 ASP A C 1
ATOM 1429 O O . ASP A 1 179 ? -24.329 -14.096 32.045 1.00 86.75 179 ASP A O 1
ATOM 1433 N N . ALA A 1 180 ? -25.445 -12.313 31.278 1.00 81.88 180 ALA A N 1
ATOM 1434 C CA . ALA A 1 180 ? -24.350 -11.374 31.526 1.00 81.88 180 ALA A CA 1
ATOM 1435 C C . ALA A 1 180 ? -24.082 -11.184 33.030 1.00 81.88 180 ALA A C 1
ATOM 1437 O O . ALA A 1 180 ? -22.925 -11.216 33.458 1.00 81.88 180 ALA A O 1
ATOM 1438 N N . ILE A 1 181 ? -25.142 -11.036 33.834 1.00 84.12 181 ILE A N 1
ATOM 1439 C CA . ILE A 1 181 ? -25.056 -10.915 35.295 1.00 84.12 181 ILE A CA 1
ATOM 1440 C C . ILE A 1 181 ? -24.478 -12.203 35.887 1.00 84.12 181 ILE A C 1
ATOM 1442 O O . ILE A 1 181 ? -23.522 -12.151 36.663 1.00 84.12 181 ILE A O 1
ATOM 1446 N N . THR A 1 182 ? -24.996 -13.363 35.482 1.00 86.94 182 THR A N 1
ATOM 1447 C CA . THR A 1 182 ? -24.558 -14.670 35.996 1.00 86.94 182 THR A CA 1
ATOM 1448 C C . THR A 1 182 ? -23.088 -14.935 35.678 1.00 86.94 182 THR A C 1
ATOM 1450 O O . THR A 1 182 ? -22.329 -15.334 36.561 1.00 86.94 182 THR A O 1
ATOM 1453 N N . ASN A 1 183 ? -22.640 -14.622 34.458 1.00 82.62 183 ASN A N 1
ATOM 1454 C CA . ASN A 1 183 ? -21.230 -14.740 34.078 1.00 82.62 183 ASN A CA 1
ATOM 1455 C C . ASN A 1 183 ? -20.316 -13.788 34.864 1.00 82.62 183 ASN A C 1
ATOM 1457 O O . ASN A 1 183 ? -19.193 -14.157 35.227 1.00 82.62 183 ASN A O 1
ATOM 1461 N N . GLN A 1 184 ? -20.787 -12.578 35.168 1.00 85.50 184 GLN A N 1
ATOM 1462 C CA . GLN A 1 184 ? -20.037 -11.633 35.988 1.00 85.50 184 GLN A CA 1
ATOM 1463 C C . GLN A 1 184 ? -19.870 -12.151 37.424 1.00 85.50 184 GLN A C 1
ATOM 1465 O O . GLN A 1 184 ? -18.759 -12.123 37.956 1.00 85.50 184 GLN A O 1
ATOM 1470 N N . TRP A 1 185 ? -20.929 -12.704 38.021 1.00 83.19 185 TRP A N 1
ATOM 1471 C CA . TRP A 1 185 ? -20.861 -13.339 39.341 1.00 83.19 185 TRP A CA 1
ATOM 1472 C C . TRP A 1 185 ? -19.981 -14.587 39.350 1.00 83.19 185 TRP A C 1
ATOM 1474 O O . TRP A 1 185 ? -19.157 -14.733 40.251 1.00 83.19 185 TRP A O 1
ATOM 1484 N N . ALA A 1 186 ? -20.083 -15.450 38.338 1.00 82.00 186 ALA A N 1
ATOM 1485 C CA . ALA A 1 186 ? -19.238 -16.636 38.212 1.00 82.00 186 ALA A CA 1
ATOM 1486 C C . ALA A 1 186 ? -17.746 -16.268 38.139 1.00 82.00 186 ALA A C 1
ATOM 1488 O O . ALA A 1 186 ? -16.918 -16.891 38.802 1.00 82.00 186 ALA A O 1
ATOM 1489 N N . THR A 1 187 ? -17.412 -15.200 37.408 1.00 81.06 187 THR A N 1
ATOM 1490 C CA . THR A 1 187 ? -16.038 -14.683 37.307 1.00 81.06 187 THR A CA 1
ATOM 1491 C C . THR A 1 187 ? -15.527 -14.155 38.653 1.00 81.06 187 THR A C 1
ATOM 1493 O O . THR A 1 187 ? -14.390 -14.432 39.035 1.00 81.06 187 THR A O 1
ATOM 1496 N N . ILE A 1 188 ? -16.362 -13.432 39.407 1.00 80.44 188 ILE A N 1
ATOM 1497 C CA . ILE A 1 188 ? -16.000 -12.912 40.736 1.00 80.44 188 ILE A CA 1
ATOM 1498 C C . ILE A 1 188 ? -15.778 -14.064 41.722 1.00 80.44 188 ILE A C 1
ATOM 1500 O O . ILE A 1 188 ? -14.789 -14.057 42.454 1.00 80.44 188 ILE A O 1
ATOM 1504 N N . THR A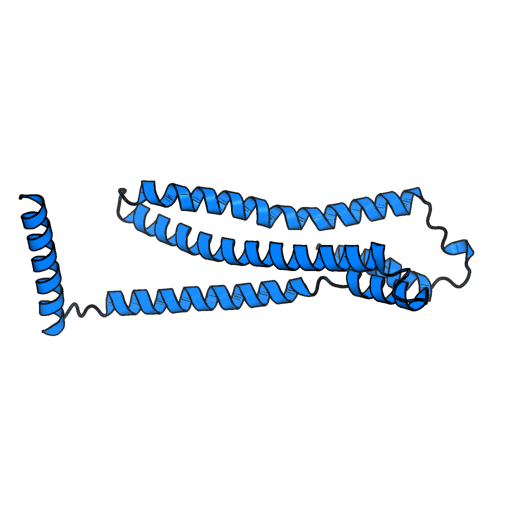 1 189 ? -16.653 -15.069 41.716 1.00 76.94 189 THR A N 1
ATOM 1505 C CA . THR A 1 189 ? -16.545 -16.238 42.598 1.00 76.94 189 THR A CA 1
ATOM 1506 C C . THR A 1 189 ? -15.310 -17.076 42.270 1.00 76.94 189 THR A C 1
ATOM 1508 O O . THR A 1 189 ? -14.591 -17.461 43.186 1.00 76.94 189 THR A O 1
ATOM 1511 N N . ALA A 1 190 ? -14.996 -17.275 40.986 1.00 71.56 190 ALA A N 1
ATOM 1512 C CA . ALA A 1 190 ? -13.788 -17.980 40.550 1.00 71.56 190 ALA A CA 1
ATOM 1513 C C . ALA A 1 190 ? -12.488 -17.230 40.894 1.00 71.56 190 ALA A C 1
ATOM 1515 O O . ALA A 1 190 ? -11.463 -17.862 41.104 1.00 71.56 190 ALA A O 1
ATOM 1516 N N . SER A 1 191 ? -12.519 -15.896 40.983 1.00 64.75 191 SER A N 1
ATOM 1517 C CA . SER A 1 191 ? -11.364 -15.090 41.414 1.00 64.75 191 SER A CA 1
ATOM 1518 C C . SER A 1 191 ? -11.140 -15.059 42.934 1.00 64.75 191 SER A C 1
ATOM 1520 O O . SER A 1 191 ? -10.135 -14.518 43.391 1.00 64.75 191 SER A O 1
ATOM 1522 N N . ARG A 1 192 ? -12.098 -15.579 43.718 1.00 56.53 192 ARG A N 1
ATOM 1523 C CA . ARG A 1 192 ? -12.093 -15.571 45.193 1.00 56.53 192 ARG A CA 1
ATOM 1524 C C . ARG A 1 192 ? -11.661 -16.898 45.823 1.00 56.53 192 ARG A C 1
ATOM 1526 O O . ARG A 1 192 ? -11.565 -16.947 47.048 1.00 56.53 192 ARG A O 1
ATOM 1533 N N . VAL A 1 193 ? -11.453 -17.934 45.010 1.00 49.94 193 VAL A N 1
ATOM 1534 C CA . VAL A 1 193 ? -10.907 -19.247 45.394 1.00 49.94 193 VAL A CA 1
ATOM 1535 C C . VAL A 1 193 ? -9.432 -19.280 45.023 1.00 49.94 193 VAL A C 1
ATOM 1537 O O . VAL A 1 193 ? -8.642 -19.775 45.853 1.00 49.94 193 VAL A O 1
#

Sequence (193 aa):
MILISKAAFQGYHFFAPFFISSPCELIINKRFFIIGHILVLFFLTAPMMFPIGFSIERFIATGMASRYQKSSLSTKYAMEEITQSSKFTLIVTFTHLLFFGVYTACSIFVRVLGQPFFGSFINFYVARGVNCAVPTYNLVIVIVGMITLRHLNTKRFQAVQATVRILSIGNEGARNYDDAITNQWATITASRV

Secondary structure (DSSP, 8-state):
-HHHHHHHHHHHHHHHHHH--STTTT---HHHHHHHHHHHHHHHHHHHHHHHHHHHHHHHHHHHHHHHTTS-HHHHHHHHHHHHHHHHHHHHHHHHHHHHHHHHHHHHHHHHHHHHHH-SHHHHHHHHHHHHH--THHHHHHHHHHHHHHHHHHHHHHHHHHHHTS--SSHHHHHHHHHHHHHHHHHHHHTT-

InterPro domains:
  IPR002184 7TM GPCR, serpentine receptor class b (Srb) [PF02175] (10-70)
  IPR002184 7TM GPCR, serpentine receptor class b (Srb) [PTHR31216] (70-188)

Organism: NCBI:txid1561998

pLDDT: mean 70.82, std 13.13, range [36.25, 89.12]